Protein AF-A0A929W9J9-F1 (afdb_monomer)

Sequence (274 aa):
MFSRILPLFLSLLAVLSAAAQREVPRIDIKLADGITLSDLESSKKTWRRAQITITAAGIGKNITDSAKVRGRGNTTWTMKKKPFRFKFDKKQSPFGLAKGKSWVLLANFLSDAQLNNAIAMRTAQLVGASHANHMIPVELYINGSYRGLYNLSEQVDLASNSVVVSDESKAALLEWDTYDGDPKRDSTYKLPVDLKAPELDDYVKAYGKEAAARYEQTLNSEIQKLTRAVLSERTAEVVDVPSLAAFYYVFDLTGNLELRHPKSVNVWRANIFD

Structure (mmCIF, N/CA/C/O backbone):
data_AF-A0A929W9J9-F1
#
_entry.id   AF-A0A929W9J9-F1
#
loop_
_atom_site.group_PDB
_atom_site.id
_atom_site.type_symbol
_atom_site.label_atom_id
_atom_site.label_alt_id
_atom_site.label_comp_id
_atom_site.label_asym_id
_atom_site.label_entity_id
_atom_site.label_seq_id
_atom_site.pdbx_PDB_ins_code
_atom_site.Cartn_x
_atom_site.Cartn_y
_atom_site.Cartn_z
_atom_site.occupancy
_atom_site.B_iso_or_equiv
_atom_site.auth_seq_id
_atom_site.auth_comp_id
_atom_site.auth_asym_id
_atom_site.auth_atom_id
_atom_site.pdbx_PDB_model_num
ATOM 1 N N . MET A 1 1 ? -27.905 -4.482 -34.949 1.00 47.44 1 MET A N 1
ATOM 2 C CA . MET A 1 1 ? -26.686 -4.446 -34.104 1.00 47.44 1 MET A CA 1
ATOM 3 C C . MET A 1 1 ? -26.941 -3.937 -32.671 1.00 47.44 1 MET A C 1
ATOM 5 O O . MET A 1 1 ? -25.989 -3.668 -31.959 1.00 47.44 1 MET A O 1
ATOM 9 N N . PHE A 1 2 ? -28.198 -3.892 -32.196 1.00 44.03 2 PHE A N 1
ATOM 10 C CA . PHE A 1 2 ? -28.590 -3.421 -30.853 1.00 44.03 2 PHE A CA 1
ATOM 11 C C . PHE A 1 2 ? -29.300 -4.527 -30.046 1.00 44.03 2 PHE A C 1
ATOM 13 O O . PHE A 1 2 ? -30.432 -4.365 -29.617 1.00 44.03 2 PHE A O 1
ATOM 20 N N . SER A 1 3 ? -28.678 -5.701 -29.893 1.00 52.81 3 SER A N 1
ATOM 21 C CA . SER A 1 3 ? -29.338 -6.849 -29.231 1.00 52.81 3 SER A CA 1
ATOM 22 C C . SER A 1 3 ? -28.443 -7.627 -28.257 1.00 52.81 3 SER A C 1
ATOM 24 O O . SER A 1 3 ? -28.825 -8.701 -27.803 1.00 52.81 3 SER A O 1
ATOM 26 N N . ARG A 1 4 ? -27.253 -7.116 -27.914 1.00 49.25 4 ARG A N 1
ATOM 27 C CA . ARG A 1 4 ? -26.317 -7.810 -27.003 1.00 49.25 4 ARG A CA 1
ATOM 28 C C . ARG A 1 4 ? -25.910 -7.024 -25.751 1.00 49.25 4 ARG A C 1
ATOM 30 O O . ARG A 1 4 ? -25.134 -7.536 -24.962 1.00 49.25 4 ARG A O 1
ATOM 37 N N . ILE A 1 5 ? -26.463 -5.828 -25.533 1.00 49.66 5 ILE A N 1
ATOM 38 C CA . ILE A 1 5 ? -26.127 -4.983 -24.366 1.00 49.66 5 ILE A CA 1
ATOM 39 C C . ILE A 1 5 ? -27.173 -5.111 -23.239 1.00 49.66 5 ILE A C 1
ATOM 41 O O . ILE A 1 5 ? -26.868 -4.892 -22.071 1.00 49.66 5 ILE A O 1
ATOM 45 N N . LEU A 1 6 ? -28.391 -5.559 -23.555 1.00 37.75 6 LEU A N 1
ATOM 46 C CA . LEU A 1 6 ? -29.475 -5.689 -22.577 1.00 37.75 6 LEU A CA 1
ATOM 47 C C . LEU A 1 6 ? -29.285 -6.807 -21.518 1.00 37.75 6 LEU A C 1
ATOM 49 O O . LEU A 1 6 ? -29.700 -6.590 -20.381 1.00 37.75 6 LEU A O 1
ATOM 53 N N . PRO A 1 7 ? -28.622 -7.955 -21.795 1.00 44.59 7 PRO A N 1
ATOM 54 C CA . PRO A 1 7 ? -28.419 -8.984 -20.768 1.00 44.59 7 PRO A CA 1
ATOM 55 C C . PRO A 1 7 ? -27.391 -8.581 -19.702 1.00 44.59 7 PRO A C 1
ATOM 57 O O . PRO A 1 7 ? -27.520 -8.997 -18.555 1.00 44.59 7 PRO A O 1
ATOM 60 N N . LEU A 1 8 ? -26.405 -7.740 -20.054 1.00 41.88 8 LEU A N 1
ATOM 61 C CA . LEU A 1 8 ? -25.394 -7.252 -19.107 1.00 41.88 8 LEU A CA 1
ATOM 62 C C . LEU A 1 8 ? -25.980 -6.273 -18.078 1.00 41.88 8 LEU A C 1
ATOM 64 O O . LEU A 1 8 ? -25.508 -6.216 -16.944 1.00 41.88 8 LEU A O 1
ATOM 68 N N . PHE A 1 9 ? -27.032 -5.537 -18.451 1.00 42.44 9 PHE A N 1
ATOM 69 C CA . PHE A 1 9 ? -27.723 -4.616 -17.547 1.00 42.44 9 PHE A CA 1
ATOM 70 C C . PHE A 1 9 ? -28.615 -5.339 -16.526 1.00 42.44 9 PHE A C 1
ATOM 72 O O . PHE A 1 9 ? -28.731 -4.875 -15.394 1.00 42.44 9 PHE A O 1
ATOM 79 N N . LEU A 1 10 ? -29.199 -6.494 -16.876 1.00 40.81 10 LEU A N 1
ATOM 80 C CA . LEU A 1 10 ? -30.029 -7.269 -15.943 1.00 40.81 10 LEU A CA 1
ATOM 81 C C . LEU A 1 10 ? -29.227 -8.192 -15.013 1.00 40.81 10 LEU A C 1
ATOM 83 O O . LEU A 1 10 ? -29.667 -8.432 -13.890 1.00 40.81 10 LEU A O 1
ATOM 87 N N . SER A 1 11 ? -28.031 -8.650 -15.399 1.00 41.31 11 SER A N 1
ATOM 88 C CA . SER A 1 11 ? -27.149 -9.393 -14.479 1.00 41.31 11 SER A CA 1
ATOM 89 C C . SER A 1 11 ? -26.522 -8.515 -13.390 1.00 41.31 11 SER A C 1
ATOM 91 O O . SER A 1 11 ? -26.035 -9.038 -12.391 1.00 41.31 11 SER A O 1
ATOM 93 N N . LEU A 1 12 ? -26.556 -7.186 -13.546 1.00 40.75 12 LEU A N 1
ATOM 94 C CA . LEU A 1 12 ? -26.094 -6.243 -12.524 1.00 40.75 12 LEU A CA 1
ATOM 95 C C . LEU A 1 12 ? -27.102 -6.075 -11.368 1.00 40.75 12 LEU A C 1
ATOM 97 O O . LEU A 1 12 ? -26.738 -5.563 -10.314 1.00 40.75 12 LEU A O 1
ATOM 101 N N . LEU A 1 13 ? -28.354 -6.518 -11.546 1.00 40.22 13 LEU A N 1
ATOM 102 C CA . LEU A 1 13 ? -29.436 -6.329 -10.570 1.00 40.22 13 LEU A CA 1
ATOM 103 C C . LEU A 1 13 ? -29.736 -7.555 -9.693 1.00 40.22 13 LEU A C 1
ATOM 105 O O . LEU A 1 13 ? -30.597 -7.475 -8.821 1.00 40.22 13 LEU A O 1
ATOM 109 N N . ALA A 1 14 ? -29.056 -8.685 -9.897 1.00 43.81 14 ALA A N 1
ATOM 110 C CA . ALA A 1 14 ? -29.467 -9.961 -9.313 1.00 43.81 14 ALA A CA 1
ATOM 111 C C . ALA A 1 14 ? -28.396 -10.646 -8.448 1.00 43.81 14 ALA A C 1
ATOM 113 O O . ALA A 1 14 ? -28.231 -11.850 -8.557 1.00 43.81 14 ALA A O 1
ATOM 114 N N . VAL A 1 15 ? -27.708 -9.922 -7.555 1.00 47.59 15 VAL A N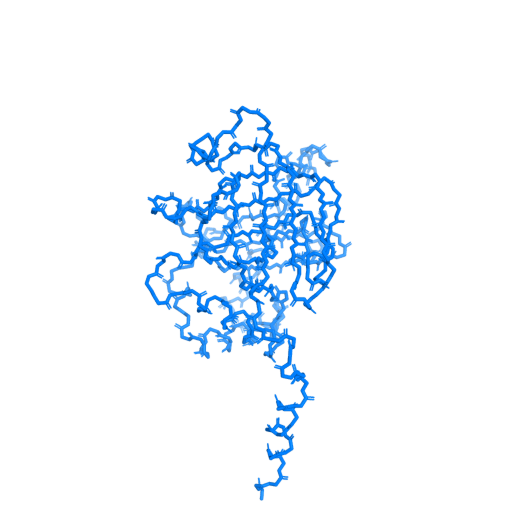 1
ATOM 115 C CA . VAL A 1 15 ? -27.167 -10.505 -6.304 1.00 47.59 15 VAL A CA 1
ATOM 116 C C . VAL A 1 15 ? -27.108 -9.426 -5.228 1.00 47.59 15 VAL A C 1
ATOM 118 O O . VAL A 1 15 ? -26.037 -8.938 -4.908 1.00 47.59 15 VAL A O 1
ATOM 121 N N . LEU A 1 16 ? -28.248 -9.050 -4.662 1.00 41.28 16 LEU A N 1
ATOM 122 C CA . LEU A 1 16 ? -28.326 -8.407 -3.350 1.00 41.28 16 LEU A CA 1
ATOM 123 C C . LEU A 1 16 ? -29.686 -8.802 -2.779 1.00 41.28 16 LEU A C 1
ATOM 125 O O . LEU A 1 16 ? -30.722 -8.264 -3.164 1.00 41.28 16 LEU A O 1
ATOM 129 N N . SER A 1 17 ? -29.710 -9.803 -1.897 1.00 44.75 17 SER A N 1
ATOM 130 C CA . SER A 1 17 ? -30.889 -9.993 -1.062 1.00 44.75 17 SER A CA 1
ATOM 131 C C . SER A 1 17 ? -31.070 -8.704 -0.257 1.00 44.75 17 SER A C 1
ATOM 133 O O . SER A 1 17 ? -30.155 -8.245 0.428 1.00 44.75 17 SER A O 1
ATOM 135 N N . ALA A 1 18 ? -32.247 -8.091 -0.366 1.00 46.16 18 ALA A N 1
ATOM 136 C CA . ALA A 1 18 ? -32.563 -6.759 0.157 1.00 46.16 18 ALA A CA 1
ATOM 137 C C . ALA A 1 18 ? -32.426 -6.598 1.694 1.00 46.16 18 ALA A C 1
ATOM 139 O O . ALA A 1 18 ? -32.715 -5.532 2.231 1.00 46.16 18 ALA A O 1
ATOM 140 N N . ALA A 1 19 ? -31.986 -7.636 2.412 1.00 43.47 19 ALA A N 1
ATOM 141 C CA . ALA A 1 19 ? -31.807 -7.644 3.861 1.00 43.47 19 ALA A CA 1
ATOM 142 C C . ALA A 1 19 ? -30.334 -7.586 4.317 1.00 43.47 19 ALA A C 1
ATOM 144 O O . ALA A 1 19 ? -30.083 -7.194 5.451 1.00 43.47 19 ALA A O 1
ATOM 145 N N . ALA A 1 20 ? -29.356 -7.925 3.466 1.00 45.62 20 ALA A N 1
ATOM 146 C CA . ALA A 1 20 ? -27.934 -7.937 3.848 1.00 45.62 20 ALA A CA 1
ATOM 147 C C . ALA A 1 20 ? -27.227 -6.577 3.661 1.00 45.62 20 ALA A C 1
ATOM 149 O O . ALA A 1 20 ? -26.062 -6.425 4.010 1.00 45.62 20 ALA A O 1
ATOM 150 N N . GLN A 1 21 ? -27.930 -5.580 3.116 1.00 49.28 21 GLN A N 1
ATOM 151 C CA . GLN A 1 21 ? -27.369 -4.300 2.688 1.00 49.28 21 GLN A CA 1
ATOM 152 C C . GLN A 1 21 ? -27.954 -3.126 3.475 1.00 49.28 21 GLN A C 1
ATOM 154 O O . GLN A 1 21 ? -28.640 -2.268 2.922 1.00 49.28 21 GLN A O 1
ATOM 159 N N . ARG A 1 22 ? -27.729 -3.096 4.791 1.00 57.50 22 ARG A N 1
ATOM 160 C CA . ARG A 1 22 ? -28.101 -1.931 5.616 1.00 57.50 22 ARG A CA 1
ATOM 161 C C . ARG A 1 22 ? -27.013 -1.431 6.556 1.00 57.50 22 ARG A C 1
ATOM 163 O O . ARG A 1 22 ? -27.087 -0.276 6.956 1.00 57.50 22 ARG A O 1
ATOM 170 N N . GLU A 1 23 ? -25.999 -2.232 6.866 1.00 81.38 23 GLU A N 1
ATOM 171 C CA . GLU A 1 23 ? -24.958 -1.836 7.816 1.00 81.38 23 GLU A CA 1
ATOM 172 C C . GLU A 1 23 ? -23.613 -1.654 7.117 1.00 81.38 23 GLU A C 1
ATOM 174 O O . GLU A 1 23 ? -23.168 -2.499 6.339 1.00 81.38 23 GLU A O 1
ATOM 179 N N . VAL A 1 24 ? -22.964 -0.525 7.393 1.00 90.25 24 VAL A N 1
ATOM 180 C CA . VAL A 1 24 ? -21.580 -0.292 6.983 1.00 90.25 24 VAL A CA 1
ATOM 181 C C . VAL A 1 24 ? -20.686 -1.143 7.893 1.00 90.25 24 VAL A C 1
ATOM 183 O O . VAL A 1 24 ? -20.852 -1.087 9.113 1.00 90.25 24 VAL A O 1
ATOM 186 N N . PRO A 1 25 ? -19.735 -1.928 7.353 1.00 95.38 25 PRO A N 1
ATOM 187 C CA . PRO A 1 25 ? -18.813 -2.698 8.177 1.00 95.38 25 PRO A CA 1
ATOM 188 C C . PRO A 1 25 ? -18.066 -1.804 9.165 1.00 95.38 25 PRO A C 1
ATOM 190 O O . PRO A 1 25 ? -17.720 -0.663 8.860 1.00 95.38 25 PRO A O 1
ATOM 193 N N . ARG A 1 26 ? -17.769 -2.331 10.348 1.00 97.06 26 ARG A N 1
ATOM 194 C CA . ARG A 1 26 ? -17.165 -1.564 11.441 1.00 97.06 26 ARG A CA 1
ATOM 195 C C . ARG A 1 26 ? -15.788 -2.104 11.790 1.00 97.06 26 ARG A C 1
ATOM 197 O O . ARG A 1 26 ? -15.575 -3.314 11.814 1.00 97.06 26 ARG A O 1
ATOM 204 N N . ILE A 1 27 ? -14.862 -1.199 12.084 1.00 98.62 27 ILE A N 1
ATOM 205 C CA . ILE A 1 27 ? -13.540 -1.507 12.619 1.00 98.62 27 ILE A CA 1
ATOM 206 C C . ILE A 1 27 ? -13.363 -0.789 13.955 1.00 98.62 27 ILE A C 1
ATOM 208 O O . ILE A 1 27 ? -13.414 0.438 14.032 1.00 98.62 27 ILE A O 1
ATOM 212 N N . ASP A 1 28 ? -13.093 -1.563 14.998 1.00 98.75 28 ASP A N 1
ATOM 213 C CA . ASP A 1 28 ? -12.716 -1.086 16.321 1.00 98.75 28 ASP A CA 1
ATOM 214 C C . ASP A 1 28 ? -11.220 -1.293 16.541 1.00 98.75 28 ASP A C 1
ATOM 216 O O . ASP A 1 28 ? -10.696 -2.402 16.419 1.00 98.75 28 ASP A O 1
ATOM 220 N N . ILE A 1 29 ? -10.532 -0.219 16.912 1.00 98.75 29 ILE A N 1
ATOM 221 C CA . ILE A 1 29 ? -9.134 -0.240 17.329 1.00 98.75 29 ILE A CA 1
ATOM 222 C C . ILE A 1 29 ? -9.093 0.023 18.830 1.00 98.75 29 ILE A C 1
ATOM 224 O O . ILE A 1 29 ? -9.288 1.154 19.280 1.00 98.75 29 ILE A O 1
ATOM 228 N N . LYS A 1 30 ? -8.811 -1.017 19.613 1.00 98.69 30 LYS A N 1
ATOM 229 C CA . LYS A 1 30 ? -8.541 -0.887 21.046 1.00 98.69 30 LYS A CA 1
ATOM 230 C C . LYS A 1 30 ? -7.036 -0.780 21.252 1.00 98.69 30 LYS A C 1
ATOM 232 O O . LYS A 1 30 ? -6.319 -1.760 21.060 1.00 98.69 30 LYS A O 1
ATOM 237 N N . LEU A 1 31 ? -6.552 0.408 21.594 1.00 98.56 31 LEU A N 1
ATOM 238 C CA . LEU A 1 31 ? -5.148 0.642 21.924 1.00 98.56 31 LEU A CA 1
ATOM 239 C C . LEU A 1 31 ? -4.796 -0.060 23.242 1.00 98.56 31 LEU A C 1
ATOM 241 O O . LEU A 1 31 ? -5.671 -0.313 24.070 1.00 98.56 31 LEU A O 1
ATOM 245 N N . ALA A 1 32 ? -3.518 -0.400 23.415 1.00 97.19 32 ALA A N 1
ATOM 246 C CA . ALA A 1 32 ? -3.019 -0.928 24.682 1.00 97.19 32 ALA A CA 1
ATOM 247 C C . ALA A 1 32 ? -3.296 0.043 25.844 1.00 97.19 32 ALA A C 1
ATOM 249 O O . ALA A 1 32 ? -3.374 1.257 25.637 1.00 97.19 32 ALA A O 1
ATOM 250 N N . ASP A 1 33 ? -3.422 -0.501 27.055 1.00 93.06 33 ASP A N 1
ATOM 251 C CA . ASP A 1 33 ? -3.791 0.269 28.242 1.00 93.06 33 ASP A CA 1
ATOM 252 C C . ASP A 1 33 ? -2.862 1.474 28.456 1.00 93.06 33 ASP A C 1
ATOM 254 O O . ASP A 1 33 ? -1.649 1.406 28.247 1.00 93.06 33 ASP A O 1
ATOM 258 N N . GLY A 1 34 ? -3.458 2.607 28.831 1.00 93.00 34 GLY A N 1
ATOM 259 C CA . GLY A 1 34 ? -2.755 3.878 29.014 1.00 93.00 34 GLY A CA 1
ATOM 260 C C . GLY A 1 34 ? -2.448 4.649 27.725 1.00 93.00 34 GLY A C 1
ATOM 261 O O . GLY A 1 34 ? -2.062 5.809 27.815 1.00 93.00 34 GLY A O 1
ATOM 262 N N . ILE A 1 35 ? -2.650 4.070 26.534 1.00 96.94 35 ILE A N 1
ATOM 263 C CA . ILE A 1 35 ? -2.469 4.784 25.262 1.00 96.94 35 ILE A CA 1
ATOM 264 C C . ILE A 1 35 ? -3.789 5.419 24.823 1.00 96.94 35 ILE A C 1
ATOM 266 O O . ILE A 1 35 ? -4.786 4.741 24.556 1.00 96.94 35 ILE A O 1
ATOM 270 N N . THR A 1 36 ? -3.779 6.742 24.694 1.00 96.81 36 THR A N 1
ATOM 271 C CA . THR A 1 36 ? -4.922 7.530 24.235 1.00 96.81 36 THR A CA 1
ATOM 272 C C . THR A 1 36 ? -4.919 7.715 22.716 1.00 96.81 36 THR A C 1
ATOM 274 O O . THR A 1 36 ? -3.933 7.470 22.017 1.00 96.81 36 THR A O 1
ATOM 277 N N . LEU A 1 37 ? -6.036 8.217 22.185 1.00 96.06 37 LEU A N 1
ATOM 278 C CA . LEU A 1 37 ? -6.106 8.667 20.797 1.00 96.06 37 LEU A CA 1
ATOM 279 C C . LEU A 1 37 ? -5.090 9.786 20.505 1.00 96.06 37 LEU A C 1
ATOM 281 O O . LEU A 1 37 ? -4.476 9.776 19.443 1.00 96.06 37 LEU A O 1
ATOM 285 N N . SER A 1 38 ? -4.874 10.711 21.446 1.00 96.19 38 SER A N 1
ATOM 286 C CA . SER A 1 38 ? -3.884 11.787 21.298 1.00 96.19 38 SER A CA 1
ATOM 287 C C . SER A 1 38 ? -2.468 11.221 21.145 1.00 96.19 38 SER A C 1
ATOM 289 O O . SER A 1 38 ? -1.714 11.632 20.264 1.00 96.19 38 SER A O 1
ATOM 291 N N . ASP A 1 39 ? -2.133 10.177 21.908 1.00 96.44 39 ASP A N 1
ATOM 292 C CA . ASP A 1 39 ? -0.832 9.504 21.808 1.00 96.44 39 ASP A CA 1
ATOM 293 C C . ASP A 1 39 ? -0.619 8.819 20.455 1.00 96.44 39 ASP A C 1
ATOM 295 O O . ASP A 1 39 ? 0.521 8.716 19.988 1.00 96.44 39 ASP A O 1
ATOM 299 N N . LEU A 1 40 ? -1.698 8.343 19.825 1.00 97.06 40 LEU A N 1
ATOM 300 C CA . LEU A 1 40 ? -1.674 7.800 18.468 1.00 97.06 40 LEU A CA 1
ATOM 301 C C . LEU A 1 40 ? -1.567 8.912 17.413 1.00 97.06 40 LEU A C 1
ATOM 303 O O . LEU A 1 40 ? -0.827 8.767 16.441 1.00 97.06 40 LEU A O 1
ATOM 307 N N . GLU A 1 41 ? -2.290 10.017 17.592 1.00 96.56 41 GLU A N 1
ATOM 308 C CA . GLU A 1 41 ? -2.323 11.148 16.656 1.00 96.56 41 GLU A CA 1
ATOM 309 C C . GLU A 1 41 ? -1.108 12.087 16.787 1.00 96.56 41 GLU A C 1
ATOM 311 O O . GLU A 1 41 ? -0.871 12.908 15.901 1.00 96.56 41 GLU A O 1
ATOM 316 N N . SER A 1 42 ? -0.276 11.914 17.820 1.00 95.88 42 SER A N 1
ATOM 317 C CA . SER A 1 42 ? 0.983 12.653 18.002 1.00 95.88 42 SER A CA 1
ATOM 318 C C . SER A 1 42 ? 2.075 12.287 16.986 1.00 95.88 42 SER A C 1
ATOM 320 O O . SER A 1 42 ? 3.010 13.058 16.775 1.00 95.88 42 SER A O 1
ATOM 322 N N . SER A 1 43 ? 1.985 11.121 16.331 1.00 95.44 43 SER A N 1
ATOM 323 C CA . SER A 1 43 ? 3.018 10.654 15.399 1.00 95.44 43 SER A CA 1
ATOM 324 C C . SER A 1 43 ? 2.480 9.726 14.311 1.00 95.44 43 SER A C 1
ATOM 326 O O . SER A 1 43 ? 1.850 8.703 14.577 1.00 95.44 43 SER A O 1
ATOM 328 N N . LYS A 1 44 ? 2.852 10.007 13.055 1.00 95.19 44 LYS A N 1
ATOM 329 C CA . LYS A 1 44 ? 2.631 9.095 11.915 1.00 95.19 44 LYS A CA 1
ATOM 330 C C . LYS A 1 44 ? 3.698 8.008 11.751 1.00 95.19 44 LYS A C 1
ATOM 332 O O . LYS A 1 44 ? 3.653 7.211 10.812 1.00 95.19 44 LYS A O 1
ATOM 337 N N . LYS A 1 45 ? 4.713 7.989 12.616 1.00 95.19 45 LYS A N 1
ATOM 338 C CA . LYS A 1 45 ? 5.832 7.034 12.542 1.00 95.19 45 LYS A CA 1
ATOM 339 C C . LYS A 1 45 ? 5.820 6.035 13.700 1.00 95.19 45 LYS A C 1
ATOM 341 O O . LYS A 1 45 ? 6.236 4.896 13.514 1.00 95.19 45 LYS A O 1
ATOM 346 N N . THR A 1 46 ? 5.286 6.424 14.855 1.00 97.44 46 THR A N 1
ATOM 347 C CA . THR A 1 46 ? 5.296 5.599 16.066 1.00 97.44 46 THR A CA 1
ATOM 348 C C . THR A 1 46 ? 4.197 4.545 16.018 1.00 97.44 46 THR A C 1
ATOM 350 O O . THR A 1 46 ? 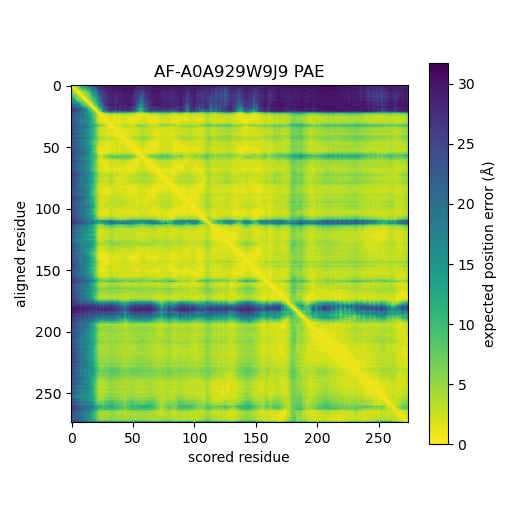3.012 4.864 15.967 1.00 97.44 46 THR A O 1
ATOM 353 N N . TRP A 1 47 ? 4.592 3.275 16.060 1.00 98.00 47 TRP A N 1
ATOM 354 C CA . TRP A 1 47 ? 3.659 2.161 16.188 1.00 98.00 47 TRP A CA 1
ATOM 355 C C . TRP A 1 47 ? 3.191 1.998 17.636 1.00 98.00 47 TRP A C 1
ATOM 357 O O . TRP A 1 47 ? 4.004 1.953 18.555 1.00 98.00 47 TRP A O 1
ATOM 367 N N . ARG A 1 48 ? 1.881 1.844 17.827 1.00 98.06 48 ARG A N 1
ATOM 368 C CA . ARG A 1 48 ? 1.234 1.523 19.104 1.00 98.06 48 ARG A CA 1
ATOM 369 C C . ARG A 1 48 ? 0.609 0.138 19.023 1.00 98.06 48 ARG A C 1
ATOM 371 O O . ARG A 1 48 ? 0.045 -0.219 17.991 1.00 98.06 48 ARG A O 1
ATOM 378 N N . ARG A 1 49 ? 0.720 -0.656 20.087 1.00 98.31 49 ARG A N 1
ATOM 379 C CA . ARG A 1 49 ? 0.039 -1.955 20.174 1.00 98.31 49 ARG A CA 1
ATOM 380 C C . ARG A 1 49 ? -1.470 -1.746 20.275 1.00 98.31 49 ARG A C 1
ATOM 382 O O . ARG A 1 49 ? -1.916 -0.804 20.927 1.00 98.31 49 ARG A O 1
ATOM 389 N N . ALA A 1 50 ? -2.225 -2.613 19.611 1.00 98.62 50 ALA A N 1
ATOM 390 C CA . ALA A 1 50 ? -3.677 -2.572 19.600 1.00 98.62 50 ALA A CA 1
ATOM 391 C C . ALA A 1 50 ? -4.275 -3.966 19.371 1.00 98.62 50 ALA A C 1
ATOM 393 O O . ALA A 1 50 ? -3.627 -4.850 18.811 1.00 98.62 50 ALA A O 1
ATOM 394 N N . GLN A 1 51 ? -5.535 -4.132 19.747 1.00 98.75 51 GLN A N 1
ATOM 395 C CA . GLN A 1 51 ? -6.408 -5.168 19.212 1.00 98.75 51 GLN A CA 1
ATOM 396 C C . GLN A 1 51 ? -7.295 -4.536 18.136 1.00 98.75 51 GLN A C 1
ATOM 398 O O . GLN A 1 51 ? -7.851 -3.456 18.347 1.00 98.75 51 GLN A O 1
ATOM 403 N N . ILE A 1 52 ? -7.404 -5.194 16.984 1.00 98.75 52 ILE A N 1
ATOM 404 C CA . ILE A 1 52 ? -8.292 -4.787 15.892 1.00 98.75 52 ILE A CA 1
ATOM 405 C C . ILE A 1 52 ? -9.455 -5.767 15.859 1.00 98.75 52 ILE A C 1
ATOM 407 O O . ILE A 1 52 ? -9.231 -6.971 15.723 1.00 98.75 52 ILE A O 1
ATOM 411 N N . THR A 1 53 ? -10.673 -5.243 15.943 1.00 98.75 53 THR A N 1
ATOM 412 C CA . THR A 1 53 ? -11.906 -6.000 15.730 1.00 98.75 53 THR A CA 1
ATOM 413 C C . THR A 1 53 ? -12.595 -5.481 14.476 1.00 98.75 53 THR A C 1
ATOM 415 O O . THR A 1 53 ? -12.790 -4.282 14.326 1.00 98.75 53 THR A O 1
ATOM 418 N N . ILE A 1 54 ? -12.935 -6.381 13.561 1.00 98.38 54 ILE A N 1
ATOM 419 C CA . ILE A 1 54 ? -13.642 -6.107 12.316 1.00 98.38 54 ILE A CA 1
ATOM 420 C C . ILE A 1 54 ? -14.987 -6.817 12.389 1.00 98.38 54 ILE A C 1
ATOM 422 O O . ILE A 1 54 ? -15.038 -8.048 12.429 1.00 98.38 54 ILE A O 1
ATOM 426 N N . THR A 1 55 ? -16.060 -6.037 12.362 1.00 97.56 55 THR A N 1
ATOM 427 C CA . THR A 1 55 ? -17.429 -6.517 12.187 1.00 97.56 55 THR A CA 1
ATOM 428 C C . THR A 1 55 ? -17.775 -6.401 10.713 1.00 97.56 55 THR A C 1
ATOM 430 O O . THR A 1 55 ? -17.887 -5.303 10.169 1.00 97.56 55 THR A O 1
ATOM 433 N N . ALA A 1 56 ? -17.901 -7.546 10.051 1.00 93.25 56 ALA A N 1
ATOM 434 C CA . ALA A 1 56 ? -17.929 -7.621 8.599 1.00 93.25 56 ALA A CA 1
ATOM 435 C C . ALA A 1 56 ? -19.289 -7.310 7.968 1.00 93.25 56 ALA A C 1
ATOM 437 O O . ALA A 1 56 ? -19.346 -7.255 6.751 1.00 93.25 56 ALA A O 1
ATOM 438 N N . ALA A 1 57 ? -20.365 -7.136 8.743 1.00 91.62 57 ALA A N 1
ATOM 439 C CA . ALA A 1 57 ? -21.690 -6.751 8.233 1.00 91.62 57 ALA A CA 1
ATOM 440 C C . ALA A 1 57 ? -22.127 -7.533 6.966 1.00 91.62 57 ALA A C 1
ATOM 442 O O . ALA A 1 57 ? -22.602 -6.964 5.990 1.00 91.62 57 ALA A O 1
ATOM 443 N N . GLY A 1 58 ? -21.901 -8.854 6.949 1.00 84.94 58 GLY A N 1
ATOM 444 C CA . GLY A 1 58 ? -22.297 -9.736 5.843 1.00 84.94 58 GLY A CA 1
ATOM 445 C C . GLY A 1 58 ? -21.319 -9.842 4.663 1.00 84.94 58 GLY A C 1
ATOM 446 O O . GLY A 1 58 ? -21.459 -10.769 3.871 1.00 84.94 58 GLY A O 1
ATOM 447 N N . ILE A 1 59 ? -20.287 -8.993 4.564 1.00 85.25 59 ILE A N 1
ATOM 448 C CA . ILE A 1 59 ? -19.289 -9.043 3.470 1.00 85.25 59 ILE A CA 1
ATOM 449 C C . ILE A 1 59 ? -18.049 -9.896 3.799 1.00 85.25 59 ILE A C 1
ATOM 451 O O . ILE A 1 59 ? -17.026 -9.825 3.125 1.00 85.25 59 ILE A O 1
ATOM 455 N N . GLY A 1 60 ? -18.102 -10.703 4.858 1.00 89.19 60 GLY A N 1
ATOM 456 C CA . GLY A 1 60 ? -17.000 -11.568 5.271 1.00 89.19 60 GLY A CA 1
ATOM 457 C C . GLY A 1 60 ? -17.175 -12.105 6.686 1.00 89.19 60 GLY A C 1
ATOM 458 O O . GLY A 1 60 ? -18.252 -12.026 7.273 1.00 89.19 60 GLY A O 1
ATOM 459 N N . LYS A 1 61 ? -16.096 -12.656 7.248 1.00 93.12 61 LYS A N 1
ATOM 460 C CA . LYS A 1 61 ? -16.071 -13.117 8.642 1.00 93.12 61 LYS A CA 1
ATOM 461 C C . LYS A 1 61 ? -15.669 -11.979 9.571 1.00 93.12 61 LYS A C 1
ATOM 463 O O . LYS A 1 61 ? -14.801 -11.180 9.222 1.00 93.12 61 LYS A O 1
ATOM 468 N N . ASN A 1 62 ? -16.247 -11.962 10.770 1.00 96.75 62 ASN A N 1
ATOM 469 C CA . ASN A 1 62 ? -15.746 -11.111 11.842 1.00 96.75 62 ASN A CA 1
ATOM 470 C C . ASN A 1 62 ? -14.330 -11.556 12.231 1.00 96.75 62 ASN A C 1
ATOM 472 O O . ASN A 1 62 ? -14.028 -12.752 12.244 1.00 96.75 62 ASN A O 1
ATOM 476 N N . ILE A 1 63 ? -13.466 -10.592 12.535 1.00 97.88 63 ILE A N 1
ATOM 477 C CA . ILE A 1 63 ? -12.066 -10.829 12.906 1.00 97.88 63 ILE A CA 1
ATOM 478 C C . ILE A 1 63 ? -11.787 -10.068 14.192 1.00 97.88 63 ILE A C 1
ATOM 480 O O . ILE A 1 63 ? -12.104 -8.891 14.270 1.00 97.88 63 ILE A O 1
ATOM 484 N N . THR A 1 64 ? -11.128 -10.702 15.155 1.00 98.56 64 THR A N 1
ATOM 485 C CA . THR A 1 64 ? -10.502 -10.014 16.288 1.00 98.56 64 THR A CA 1
ATOM 486 C C . THR A 1 64 ? -9.086 -10.544 16.420 1.00 98.56 64 THR A C 1
ATOM 488 O O . THR A 1 64 ? -8.901 -11.741 16.629 1.00 98.56 64 THR A O 1
ATOM 491 N N . ASP A 1 65 ? -8.082 -9.683 16.264 1.00 98.44 65 ASP A N 1
ATOM 492 C CA . ASP A 1 65 ? -6.683 -10.104 16.371 1.00 98.44 65 ASP A CA 1
ATOM 493 C C . ASP A 1 65 ? -5.770 -8.979 16.878 1.00 98.44 65 ASP A C 1
ATOM 495 O O . ASP A 1 65 ? -6.087 -7.787 16.820 1.00 98.44 65 ASP A O 1
ATOM 499 N N . SER A 1 66 ? -4.613 -9.383 17.392 1.00 98.50 66 SER A N 1
ATOM 500 C CA . SER A 1 66 ? -3.552 -8.496 17.843 1.00 98.50 66 SER A CA 1
ATOM 501 C C . SER A 1 66 ? -2.827 -7.845 16.666 1.00 98.50 66 SER A C 1
ATOM 503 O O . SER A 1 66 ? -2.518 -8.464 15.641 1.00 98.50 66 SER A O 1
ATOM 505 N N . ALA A 1 67 ? -2.533 -6.561 16.825 1.00 98.69 67 ALA A N 1
ATOM 506 C CA . ALA A 1 67 ? -1.882 -5.756 15.813 1.00 98.69 67 ALA A CA 1
ATOM 507 C C . ALA A 1 67 ? -1.061 -4.621 16.432 1.00 98.69 67 ALA A C 1
ATOM 509 O O . ALA A 1 67 ? -1.011 -4.384 17.642 1.00 98.69 67 ALA A O 1
ATOM 510 N N . LYS A 1 68 ? -0.445 -3.850 15.546 1.00 98.62 68 LYS A N 1
ATOM 511 C CA . LYS A 1 68 ? 0.016 -2.497 15.834 1.00 98.62 68 LYS A CA 1
ATOM 512 C C . LYS A 1 68 ? -0.627 -1.503 14.878 1.00 98.62 68 LYS A C 1
ATOM 514 O O . LYS A 1 68 ? -0.880 -1.839 13.726 1.00 98.62 68 LYS A O 1
ATOM 519 N N . VAL A 1 69 ? -0.851 -0.279 15.333 1.00 98.75 69 VAL A N 1
ATOM 520 C CA . VAL A 1 69 ? -1.429 0.830 14.564 1.00 98.75 69 VAL A CA 1
ATOM 521 C C . VAL A 1 69 ? -0.532 2.060 14.664 1.00 98.75 69 VAL A C 1
ATOM 523 O O . VAL A 1 69 ? 0.146 2.263 15.668 1.00 98.75 69 VAL A O 1
ATOM 526 N N . ARG A 1 70 ? -0.491 2.867 13.608 1.00 98.38 70 ARG A N 1
ATOM 527 C CA . ARG A 1 70 ? 0.148 4.186 13.594 1.00 98.38 70 ARG A CA 1
ATOM 528 C C . ARG A 1 70 ? -0.629 5.140 12.700 1.00 98.38 70 ARG A C 1
ATOM 530 O O . ARG A 1 70 ? -1.396 4.704 11.837 1.00 98.38 70 ARG A O 1
ATOM 537 N N . GLY A 1 71 ? -0.377 6.433 12.852 1.00 98.06 71 GLY A N 1
ATOM 538 C CA . GLY A 1 71 ? -0.760 7.411 11.842 1.00 98.06 71 GLY A CA 1
ATOM 539 C C . GLY A 1 71 ? -0.094 7.173 10.484 1.00 98.06 71 GLY A C 1
ATOM 540 O O . GLY A 1 71 ? 0.898 6.449 10.387 1.00 98.06 71 GLY A O 1
ATOM 541 N N . ARG A 1 72 ? -0.611 7.789 9.417 1.00 95.88 72 ARG A N 1
ATOM 542 C CA . ARG A 1 72 ? 0.028 7.755 8.090 1.00 95.88 72 ARG A CA 1
ATOM 543 C C . ARG A 1 72 ? -0.238 9.014 7.262 1.00 95.88 72 ARG A C 1
ATOM 545 O O . ARG A 1 72 ? -0.961 9.908 7.677 1.00 95.88 72 ARG A O 1
ATOM 552 N N . GLY A 1 73 ? 0.295 9.027 6.043 1.00 91.44 73 GLY A N 1
ATOM 553 C CA . GLY A 1 73 ? 0.008 10.046 5.037 1.00 91.44 73 GLY A CA 1
ATOM 554 C C . GLY A 1 73 ? 0.973 11.227 5.075 1.00 91.44 73 GLY A C 1
ATOM 555 O O . GLY A 1 73 ? 1.707 11.436 6.044 1.00 91.44 73 GLY A O 1
ATOM 556 N N . ASN A 1 74 ? 0.976 11.984 3.983 1.00 89.06 74 ASN A N 1
ATOM 557 C CA . ASN A 1 74 ? 1.777 13.194 3.830 1.00 89.06 74 ASN A CA 1
ATOM 558 C C . ASN A 1 74 ? 0.894 14.396 4.150 1.00 89.06 74 ASN A C 1
ATOM 560 O O . ASN A 1 74 ? 0.619 14.635 5.326 1.00 89.06 74 ASN A O 1
ATOM 564 N N . THR A 1 75 ? 0.354 15.073 3.139 1.00 88.81 75 THR A N 1
ATOM 565 C CA . THR A 1 75 ? -0.552 16.216 3.322 1.00 88.81 75 THR A CA 1
ATOM 566 C C . THR A 1 75 ? -1.768 15.870 4.184 1.00 88.81 75 THR A C 1
ATOM 568 O O . THR A 1 75 ? -2.135 16.626 5.073 1.00 88.81 75 THR A O 1
ATOM 571 N N . THR A 1 76 ? -2.363 14.686 4.020 1.00 90.94 76 THR A N 1
ATOM 572 C CA . THR A 1 76 ? -3.541 14.280 4.808 1.00 90.94 76 THR A CA 1
ATOM 573 C C . THR A 1 76 ? -3.262 14.118 6.302 1.00 90.94 76 THR A C 1
ATOM 575 O O . THR A 1 76 ? -4.196 14.106 7.098 1.00 90.94 76 THR A O 1
ATOM 578 N N . TRP A 1 77 ? -1.997 13.985 6.713 1.00 95.06 77 TRP A N 1
ATOM 579 C CA . TRP A 1 77 ? -1.655 13.911 8.132 1.00 95.06 77 TRP A CA 1
ATOM 580 C C . TRP A 1 77 ? -1.824 15.253 8.846 1.00 95.06 77 TRP A C 1
ATOM 582 O O . TRP A 1 77 ? -2.082 15.268 10.045 1.00 95.06 77 TRP A O 1
ATOM 592 N N . THR A 1 78 ? -1.714 16.384 8.144 1.00 93.75 78 THR A N 1
ATOM 593 C CA . THR A 1 78 ? -1.907 17.713 8.751 1.00 93.75 78 THR A CA 1
ATOM 594 C C . THR A 1 78 ? -3.389 18.070 8.909 1.00 93.75 78 THR A C 1
ATOM 596 O O . THR A 1 78 ? -3.725 18.982 9.656 1.00 93.75 78 THR A O 1
ATOM 599 N N . MET A 1 79 ? -4.291 17.305 8.287 1.00 93.25 79 MET A N 1
ATOM 600 C CA . MET A 1 79 ? -5.738 17.534 8.321 1.00 93.25 79 MET A CA 1
ATOM 601 C C . MET A 1 79 ? -6.376 17.134 9.658 1.00 93.25 79 MET A C 1
ATOM 603 O O . MET A 1 79 ? -5.799 16.373 10.435 1.00 93.25 79 MET A O 1
ATOM 607 N N . LYS A 1 80 ? -7.598 17.617 9.920 1.00 92.94 80 LYS A N 1
ATOM 608 C CA . LYS A 1 80 ? -8.334 17.351 11.171 1.00 92.94 80 LYS A CA 1
ATOM 609 C C . LYS A 1 80 ? -8.602 15.859 11.393 1.00 92.94 80 LYS A C 1
ATOM 611 O O . LYS A 1 80 ? -8.436 15.365 12.503 1.00 92.94 80 LYS A O 1
ATOM 616 N N . LYS A 1 81 ? -9.007 15.139 10.345 1.00 94.38 81 LYS A N 1
ATOM 617 C CA . LYS A 1 81 ? -9.301 13.703 10.407 1.00 94.38 81 LYS A CA 1
ATOM 618 C C . LYS A 1 81 ? -8.093 12.900 9.933 1.00 94.38 81 LYS A C 1
ATOM 620 O O . LYS A 1 81 ? -7.762 12.905 8.747 1.00 94.38 81 LYS A O 1
ATOM 625 N N . LYS A 1 82 ? -7.426 12.223 10.868 1.00 96.75 82 LYS A N 1
ATOM 626 C CA . LYS A 1 82 ? -6.167 11.518 10.608 1.00 96.75 82 LYS A CA 1
ATOM 627 C C . LYS A 1 82 ? -6.402 10.172 9.908 1.00 96.75 82 LYS A C 1
ATOM 629 O O . LYS A 1 82 ? -7.293 9.431 10.326 1.00 96.75 82 LYS A O 1
ATOM 634 N N . PRO A 1 83 ? -5.629 9.823 8.864 1.00 97.19 83 PRO A N 1
ATOM 635 C CA . PRO A 1 83 ? -5.591 8.469 8.323 1.00 97.19 83 PRO A CA 1
ATOM 636 C C . PRO A 1 83 ? -4.625 7.583 9.118 1.00 97.19 83 PRO A C 1
ATOM 638 O O . PRO A 1 83 ? -3.617 8.052 9.655 1.00 97.19 83 PRO A O 1
ATOM 641 N N . PHE A 1 84 ? -4.893 6.279 9.126 1.00 98.50 84 PHE A N 1
ATOM 642 C CA . PHE A 1 84 ? -4.123 5.306 9.903 1.00 98.50 84 PHE A CA 1
ATOM 643 C C . PHE A 1 84 ? -3.615 4.154 9.034 1.00 98.50 84 PHE A C 1
ATOM 645 O O . PHE A 1 84 ? -4.104 3.901 7.933 1.00 98.50 84 PHE A O 1
ATOM 652 N N . ARG A 1 85 ? -2.604 3.448 9.533 1.00 98.31 85 ARG A N 1
ATOM 653 C CA . ARG A 1 85 ? -2.159 2.146 9.029 1.00 98.31 85 ARG A CA 1
ATOM 654 C C . ARG A 1 85 ? -2.101 1.193 10.210 1.00 98.31 85 ARG A C 1
ATOM 656 O O . ARG A 1 85 ? -1.557 1.556 11.252 1.00 98.31 85 ARG A O 1
ATOM 663 N N . PHE A 1 86 ? -2.583 -0.029 10.032 1.00 98.56 86 PHE A N 1
ATOM 664 C CA . PHE A 1 86 ? -2.396 -1.095 11.010 1.00 98.56 86 PHE A CA 1
ATOM 665 C C . PHE A 1 86 ? -1.687 -2.300 10.389 1.00 98.56 86 PHE A C 1
ATOM 667 O O . PHE A 1 86 ? -1.699 -2.504 9.175 1.00 98.56 86 PHE A O 1
ATOM 674 N N . LYS A 1 87 ? -0.985 -3.059 11.230 1.00 98.62 87 LYS A N 1
ATOM 675 C CA . LYS A 1 87 ? -0.269 -4.278 10.862 1.00 98.62 87 LYS A CA 1
ATOM 676 C C . LYS A 1 87 ? -0.612 -5.372 11.867 1.00 98.62 87 LYS A C 1
ATOM 678 O O . LYS A 1 87 ? -0.193 -5.268 13.019 1.00 98.62 87 LYS A O 1
ATOM 683 N N . PHE A 1 88 ? -1.358 -6.385 11.436 1.00 98.62 88 PHE A N 1
ATOM 684 C CA . PHE A 1 88 ? -1.622 -7.583 12.232 1.00 98.62 88 PHE A CA 1
ATOM 685 C C . PHE A 1 88 ? -0.330 -8.358 12.502 1.00 98.62 88 PHE A C 1
ATOM 687 O O . PHE A 1 88 ? 0.599 -8.352 11.683 1.00 98.62 88 PHE A O 1
ATOM 694 N N . ASP A 1 89 ? -0.285 -9.070 13.626 1.00 98.25 89 ASP A N 1
ATOM 695 C CA . ASP A 1 89 ? 0.854 -9.930 13.957 1.00 98.25 89 ASP A CA 1
ATOM 696 C C . ASP A 1 89 ? 0.941 -11.129 12.998 1.00 98.25 89 ASP A C 1
ATOM 698 O O . ASP A 1 89 ? 2.023 -11.483 12.505 1.00 98.25 89 ASP A O 1
ATOM 702 N N . LYS A 1 90 ? -0.218 -11.697 12.647 1.00 97.44 90 LYS A N 1
ATOM 703 C CA . LYS A 1 90 ? -0.387 -12.775 11.662 1.00 97.44 90 LYS A CA 1
ATOM 704 C C . LYS A 1 90 ? -1.158 -12.266 10.440 1.00 97.44 90 LYS A C 1
ATOM 706 O O . LYS A 1 90 ? -1.856 -11.265 10.512 1.00 97.44 90 LYS A O 1
ATOM 711 N N . LYS A 1 91 ? -0.983 -12.907 9.277 1.00 97.44 91 LYS A N 1
ATOM 712 C CA . LYS A 1 91 ? -1.722 -12.513 8.063 1.00 97.44 91 LYS A CA 1
ATOM 713 C C . LYS A 1 91 ? -3.221 -12.754 8.291 1.00 97.44 91 LYS A C 1
ATOM 715 O O . LYS A 1 91 ? -3.594 -13.861 8.669 1.00 97.44 91 LYS A O 1
ATOM 720 N N . GLN A 1 92 ? -4.044 -11.749 8.009 1.00 97.81 92 GLN A N 1
ATOM 721 C CA . GLN A 1 92 ? -5.504 -11.804 8.118 1.00 97.81 92 GLN A CA 1
ATOM 722 C C . GLN A 1 92 ? -6.163 -11.500 6.769 1.00 97.81 92 GLN A C 1
ATOM 724 O O . GLN A 1 92 ? -5.515 -10.973 5.867 1.00 97.81 92 GLN A O 1
ATOM 729 N N . SER A 1 93 ? -7.448 -11.833 6.640 1.00 96.69 93 SER A N 1
ATOM 730 C CA . SER A 1 93 ? -8.269 -11.633 5.433 1.00 96.69 93 SER A CA 1
ATOM 731 C C . SER A 1 93 ? -9.529 -10.809 5.770 1.00 96.69 93 SER A C 1
ATOM 733 O O . SER A 1 93 ? -10.635 -11.353 5.809 1.00 96.69 93 SER A O 1
ATOM 735 N N . PRO A 1 94 ? -9.386 -9.508 6.101 1.00 96.19 94 PRO A N 1
ATOM 736 C CA . PRO A 1 94 ? -10.517 -8.593 6.246 1.00 96.19 94 PRO A CA 1
ATOM 737 C C . PRO A 1 94 ? -11.457 -8.692 5.049 1.00 96.19 94 PRO A C 1
ATOM 739 O O . PRO A 1 94 ? -10.996 -8.651 3.913 1.00 96.19 94 PRO A O 1
ATOM 742 N N . PHE A 1 95 ? -12.758 -8.836 5.307 1.00 94.69 95 PHE A N 1
ATOM 743 C CA . PHE A 1 95 ? -13.809 -8.846 4.277 1.00 94.69 95 PHE A CA 1
ATOM 744 C C . PHE A 1 95 ? -13.593 -9.864 3.136 1.00 94.69 95 PHE A C 1
ATOM 746 O O . PHE A 1 95 ? -14.024 -9.647 2.011 1.00 94.69 95 PHE A O 1
ATOM 753 N N . GLY A 1 96 ? -12.879 -10.965 3.403 1.00 92.38 96 GLY A N 1
ATOM 754 C CA . GLY A 1 96 ? -12.581 -11.988 2.393 1.00 92.38 96 GLY A CA 1
ATOM 755 C C . GLY A 1 96 ? -11.489 -11.608 1.385 1.00 92.38 96 GLY A C 1
ATOM 756 O O . GLY A 1 96 ? -11.239 -12.371 0.454 1.00 92.38 96 GLY A O 1
ATOM 757 N N . LEU A 1 97 ? -10.809 -10.473 1.573 1.00 95.00 97 LEU A N 1
ATOM 758 C CA . LEU A 1 97 ? -9.703 -10.029 0.720 1.00 95.00 97 LEU A CA 1
ATOM 759 C C . LEU A 1 97 ? -8.469 -10.932 0.865 1.00 95.00 97 LEU A C 1
ATOM 761 O O . LEU A 1 97 ? -8.334 -11.685 1.834 1.00 95.00 97 LEU A O 1
ATOM 765 N N . ALA A 1 98 ? -7.520 -10.836 -0.069 1.00 95.00 98 ALA A N 1
ATOM 766 C CA . ALA A 1 98 ? -6.277 -11.604 -0.018 1.00 95.00 98 ALA A CA 1
ATOM 767 C C . ALA A 1 98 ? -5.564 -11.454 1.342 1.00 95.00 98 ALA A C 1
ATOM 769 O O . ALA A 1 98 ? -5.563 -10.383 1.949 1.00 95.00 98 ALA A O 1
ATOM 770 N N . LYS A 1 99 ? -4.949 -12.533 1.843 1.00 95.88 99 LYS A N 1
ATOM 771 C CA . LYS A 1 99 ? -4.327 -12.542 3.176 1.00 95.88 99 LYS A CA 1
ATOM 772 C C . LYS A 1 99 ? -3.144 -11.571 3.254 1.00 95.88 99 LYS A C 1
ATOM 774 O O . LYS A 1 99 ? -2.111 -11.798 2.629 1.00 95.88 99 LYS A O 1
ATOM 779 N N . GLY A 1 100 ? -3.241 -10.568 4.121 1.00 96.56 100 GLY A N 1
ATOM 780 C CA . GLY A 1 100 ? -2.227 -9.532 4.317 1.00 96.56 100 GLY A CA 1
ATOM 781 C C . GLY A 1 100 ? -1.996 -9.206 5.791 1.00 96.56 100 GLY A C 1
ATOM 782 O O . GLY A 1 100 ? -2.871 -9.402 6.638 1.00 96.56 100 GLY A O 1
ATOM 783 N N . LYS A 1 101 ? -0.798 -8.709 6.125 1.00 97.38 101 LYS A N 1
ATOM 784 C CA . LYS A 1 101 ? -0.534 -8.157 7.468 1.00 97.38 101 LYS A CA 1
ATOM 785 C C . LYS A 1 101 ? -0.853 -6.670 7.548 1.00 97.38 101 LYS A C 1
ATOM 787 O O . LYS A 1 101 ? -1.365 -6.239 8.572 1.00 97.38 101 LYS A O 1
ATOM 792 N N . SER A 1 102 ? -0.503 -5.894 6.521 1.00 97.50 102 SER A N 1
ATOM 793 C CA . SER A 1 102 ? -0.567 -4.427 6.545 1.00 97.50 102 SER A CA 1
ATOM 794 C C . SER A 1 102 ? -1.781 -3.907 5.789 1.00 97.50 102 SER A C 1
ATOM 796 O O . SER A 1 102 ? -1.951 -4.222 4.618 1.00 97.50 102 SER A O 1
ATOM 798 N N . TRP A 1 103 ? -2.545 -3.043 6.443 1.00 98.44 103 TRP A N 1
ATOM 799 C CA . TRP A 1 103 ? -3.772 -2.460 5.915 1.00 98.44 103 TRP A CA 1
ATOM 800 C C . TRP A 1 103 ? -3.806 -0.964 6.221 1.00 98.44 103 TRP A C 1
ATOM 802 O O . TRP A 1 103 ? -3.239 -0.511 7.224 1.00 98.44 103 TRP A O 1
ATOM 812 N N . VAL A 1 104 ? -4.455 -0.184 5.362 1.00 98.25 104 VAL A N 1
ATOM 813 C CA . VAL A 1 104 ? -4.583 1.269 5.517 1.00 98.25 104 VAL A CA 1
ATOM 814 C C . VAL A 1 104 ? -6.034 1.675 5.714 1.00 98.25 104 VAL A C 1
ATOM 816 O O . VAL A 1 104 ? -6.939 1.090 5.132 1.00 98.25 104 VAL A O 1
ATOM 819 N N . LEU A 1 105 ? -6.231 2.707 6.528 1.00 98.12 105 LEU A N 1
ATOM 820 C CA . LEU A 1 105 ? -7.502 3.376 6.764 1.00 98.12 105 LEU A CA 1
ATOM 821 C C . LEU A 1 105 ? -7.389 4.798 6.220 1.00 98.12 105 LEU A C 1
ATOM 823 O O . LEU A 1 105 ? -6.766 5.675 6.830 1.00 98.12 105 LEU A O 1
ATOM 827 N N . LEU A 1 106 ? -7.969 5.017 5.045 1.00 95.88 106 LEU A N 1
ATOM 828 C CA . LEU A 1 106 ? -8.025 6.319 4.395 1.00 95.88 106 LEU A CA 1
ATOM 829 C C . LEU A 1 106 ? -9.180 7.135 4.965 1.00 95.88 106 LEU A C 1
ATOM 831 O O . LEU A 1 106 ? -10.332 6.715 4.916 1.00 95.88 106 LEU A O 1
ATOM 835 N N . ALA A 1 107 ? -8.863 8.316 5.491 1.00 94.62 107 ALA A N 1
ATOM 836 C CA . ALA A 1 107 ? -9.854 9.217 6.071 1.00 94.62 107 ALA A CA 1
ATOM 837 C C . ALA A 1 107 ? -10.769 9.879 5.027 1.00 94.62 107 ALA A C 1
ATOM 839 O O . ALA A 1 107 ? -11.861 10.306 5.400 1.00 94.62 107 ALA A O 1
ATOM 840 N N . ASN A 1 108 ? -10.289 9.998 3.776 1.00 90.75 108 ASN A N 1
ATOM 841 C CA . ASN A 1 108 ? -10.899 10.739 2.662 1.00 90.75 108 ASN A CA 1
ATOM 842 C C . ASN A 1 108 ? -11.488 12.096 3.087 1.00 90.75 108 ASN A C 1
ATOM 844 O O . ASN A 1 108 ? -12.619 12.426 2.767 1.00 90.75 108 ASN A O 1
ATOM 848 N N . PHE A 1 109 ? -10.711 12.871 3.849 1.00 89.00 109 PHE A N 1
ATOM 849 C CA . PHE A 1 109 ? -11.192 14.099 4.490 1.00 89.00 109 PHE A CA 1
ATOM 850 C C . PHE A 1 109 ? -11.395 15.286 3.532 1.00 89.00 109 PHE A C 1
ATOM 852 O O . PHE A 1 109 ? -12.062 16.247 3.900 1.00 89.00 109 PHE A O 1
ATOM 859 N N . LEU A 1 110 ? -10.810 15.251 2.332 1.00 83.69 110 LEU A N 1
ATOM 860 C CA . LEU A 1 110 ? -11.046 16.290 1.326 1.00 83.69 110 LEU A CA 1
ATOM 861 C C . LEU A 1 110 ? -12.519 16.257 0.878 1.00 83.69 110 LEU A C 1
ATOM 863 O O . LEU A 1 110 ? -13.109 15.179 0.790 1.00 83.69 110 LEU A O 1
ATOM 867 N N . SER A 1 111 ? -13.111 17.433 0.642 1.00 61.22 111 SER A N 1
ATOM 868 C CA . SER A 1 111 ? -14.527 17.585 0.274 1.00 61.22 111 SER A CA 1
ATOM 869 C C . SER A 1 111 ? -14.897 16.697 -0.915 1.00 61.22 111 SER A C 1
ATOM 871 O O . SER A 1 111 ? -14.105 16.539 -1.842 1.00 61.22 111 SER A O 1
ATOM 873 N N . ASP A 1 112 ? -16.088 16.096 -0.859 1.00 66.19 112 ASP A N 1
ATOM 874 C CA . ASP A 1 112 ? -16.666 15.252 -1.915 1.00 66.19 112 ASP A CA 1
ATOM 875 C C . ASP A 1 112 ? -15.832 14.019 -2.316 1.00 66.19 112 ASP A C 1
ATOM 877 O O . ASP A 1 112 ? -16.091 13.396 -3.340 1.00 66.19 112 ASP A O 1
ATOM 881 N N . ALA A 1 113 ? -14.849 13.612 -1.500 1.00 67.81 113 ALA A N 1
ATOM 882 C CA . ALA A 1 113 ? -13.906 12.543 -1.846 1.00 67.81 113 ALA A CA 1
ATOM 883 C C . ALA A 1 113 ? -14.186 11.185 -1.182 1.00 67.81 113 ALA A C 1
ATOM 885 O O . ALA A 1 113 ? -13.430 10.231 -1.394 1.00 67.81 113 ALA A O 1
ATOM 886 N N . GLN A 1 114 ? -15.237 11.060 -0.360 1.00 78.81 114 GLN A N 1
ATOM 887 C CA . GLN A 1 114 ? -15.422 9.874 0.487 1.00 78.81 114 GLN A CA 1
ATOM 888 C C . GLN A 1 114 ? -15.540 8.580 -0.336 1.00 78.81 114 GLN A C 1
ATOM 890 O O . GLN A 1 114 ? -14.960 7.566 0.059 1.00 78.81 114 GLN A O 1
ATOM 895 N N . LEU A 1 115 ? -16.198 8.641 -1.499 1.00 85.38 115 LEU A N 1
ATOM 896 C CA . LEU A 1 115 ? -16.338 7.517 -2.428 1.00 85.38 115 LEU A CA 1
ATOM 897 C C . LEU A 1 115 ? -15.414 7.591 -3.649 1.00 85.38 115 LEU A C 1
ATOM 899 O O . LEU A 1 115 ? -15.265 6.574 -4.312 1.00 85.38 115 LEU A O 1
ATOM 903 N N . ASN A 1 116 ? -14.748 8.714 -3.934 1.00 88.50 116 ASN A N 1
ATOM 904 C CA . ASN A 1 116 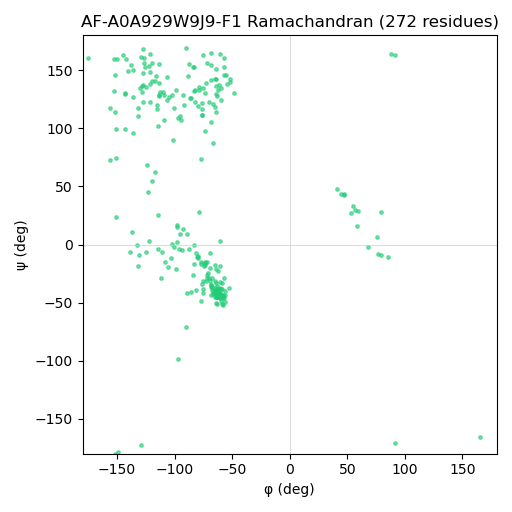? -13.971 8.875 -5.175 1.00 88.50 116 ASN A CA 1
ATOM 905 C C . ASN A 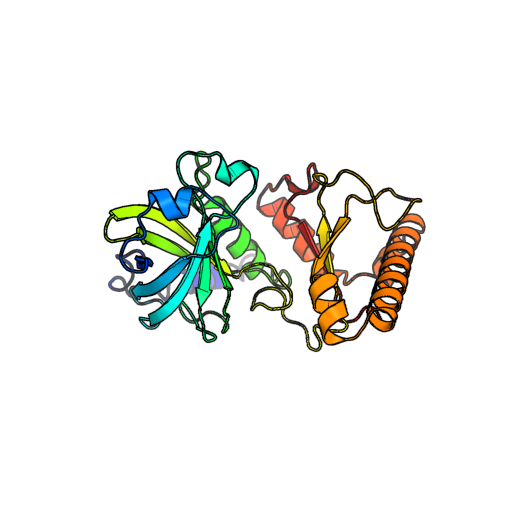1 116 ? -12.883 7.808 -5.319 1.00 88.50 116 ASN A C 1
ATOM 907 O O . ASN A 1 116 ? -12.800 7.150 -6.351 1.00 88.50 116 ASN A O 1
ATOM 911 N N . ASN A 1 117 ? -12.120 7.557 -4.250 1.00 90.31 117 ASN A N 1
ATOM 912 C CA . ASN A 1 117 ? -11.125 6.481 -4.246 1.00 90.31 117 ASN A CA 1
ATOM 913 C C . ASN A 1 117 ? -11.775 5.101 -4.419 1.00 90.31 117 ASN A C 1
ATOM 915 O O . ASN A 1 117 ? -11.230 4.253 -5.117 1.00 90.31 117 ASN A O 1
ATOM 919 N N . ALA A 1 118 ? -12.944 4.872 -3.813 1.00 92.06 118 ALA A N 1
ATOM 920 C CA . ALA A 1 118 ? -13.640 3.594 -3.923 1.00 92.06 118 ALA A CA 1
ATOM 921 C C . ALA A 1 118 ? -14.171 3.341 -5.338 1.00 92.06 118 ALA A C 1
ATOM 923 O O . ALA A 1 118 ? -13.975 2.257 -5.881 1.00 92.06 118 ALA A O 1
ATOM 924 N N . ILE A 1 119 ? -14.768 4.360 -5.955 1.00 92.50 119 ILE A N 1
ATOM 925 C CA . ILE A 1 119 ? -15.250 4.321 -7.334 1.00 92.50 119 ILE A CA 1
ATOM 926 C C . ILE A 1 119 ? -14.070 4.126 -8.286 1.00 92.50 119 ILE A C 1
ATOM 928 O O . ILE A 1 119 ? -14.101 3.200 -9.086 1.00 92.50 119 ILE A O 1
ATOM 932 N N . ALA A 1 120 ? -13.004 4.921 -8.164 1.00 93.38 120 ALA A N 1
ATOM 933 C CA . ALA A 1 120 ? -11.847 4.829 -9.052 1.00 93.38 120 ALA A CA 1
ATOM 934 C C . ALA A 1 120 ? -11.160 3.457 -8.982 1.00 93.38 120 ALA A C 1
ATOM 936 O O . ALA A 1 120 ? -10.889 2.844 -10.014 1.00 93.38 120 ALA A O 1
ATOM 937 N N . MET A 1 121 ? -10.942 2.928 -7.774 1.00 94.81 121 MET A N 1
ATOM 938 C CA . MET A 1 121 ? -10.347 1.601 -7.607 1.00 94.81 121 MET A CA 1
ATOM 939 C C . MET A 1 121 ? -11.283 0.488 -8.082 1.00 94.81 121 MET A C 1
ATOM 941 O O . MET A 1 121 ? -10.823 -0.487 -8.674 1.00 94.81 121 MET A O 1
ATOM 945 N N . ARG A 1 122 ? -12.603 0.638 -7.908 1.00 95.31 122 ARG A N 1
ATOM 946 C CA . ARG A 1 122 ? -13.566 -0.315 -8.468 1.00 95.31 122 ARG A CA 1
ATOM 947 C C . ARG A 1 122 ? -13.574 -0.283 -9.996 1.00 95.31 122 ARG A C 1
ATOM 949 O O . ARG A 1 122 ? -13.602 -1.346 -10.610 1.00 95.31 122 ARG A O 1
ATOM 956 N N . THR A 1 123 ? -13.497 0.897 -10.608 1.00 96.25 123 THR A N 1
ATOM 957 C CA . THR A 1 123 ? -13.330 1.052 -12.059 1.00 96.25 123 THR A CA 1
ATOM 958 C C . THR A 1 123 ? -12.060 0.351 -12.531 1.00 96.25 123 THR A C 1
ATOM 960 O O . THR A 1 123 ? -12.117 -0.415 -13.488 1.00 96.25 123 THR A O 1
ATOM 963 N N . ALA A 1 124 ? -10.941 0.517 -11.817 1.00 96.50 124 ALA A N 1
ATOM 964 C CA . ALA A 1 124 ? -9.687 -0.164 -12.133 1.00 96.50 124 ALA A CA 1
ATOM 965 C C . ALA A 1 124 ? -9.826 -1.693 -12.142 1.00 96.50 124 ALA A C 1
ATOM 967 O O . ALA A 1 124 ? -9.365 -2.351 -13.073 1.00 96.50 124 ALA A O 1
ATOM 968 N N . GLN A 1 125 ? -10.530 -2.257 -11.159 1.00 95.56 125 GLN A N 1
ATOM 969 C CA . GLN A 1 125 ? -10.814 -3.694 -11.116 1.00 95.56 125 GLN A CA 1
ATOM 970 C C . GLN A 1 125 ? -11.683 -4.156 -12.290 1.00 95.56 125 GLN A C 1
ATOM 972 O O . GLN A 1 125 ? -11.417 -5.204 -12.869 1.00 95.56 125 GLN A O 1
ATOM 977 N N . LEU A 1 126 ? -12.714 -3.386 -12.651 1.00 96.19 126 LEU A N 1
ATOM 978 C CA . LEU A 1 126 ? -13.618 -3.724 -13.757 1.00 96.19 126 LEU A CA 1
ATOM 979 C C . LEU A 1 126 ? -12.929 -3.650 -15.125 1.00 96.19 126 LEU A C 1
ATOM 981 O O . LEU A 1 126 ? -13.232 -4.456 -15.999 1.00 96.19 126 LEU A O 1
ATOM 985 N N . VAL A 1 127 ? -11.993 -2.715 -15.296 1.00 95.94 127 VAL A N 1
ATOM 986 C CA . VAL A 1 127 ? -11.146 -2.594 -16.494 1.00 95.94 127 VAL A CA 1
ATOM 987 C C . VAL A 1 127 ? -10.075 -3.694 -16.553 1.00 95.94 127 VAL A C 1
ATOM 989 O O . VAL A 1 127 ? -9.512 -3.947 -17.614 1.00 95.94 127 VAL A O 1
ATOM 992 N N . GLY A 1 128 ? -9.808 -4.381 -15.437 1.00 95.06 128 GLY A N 1
ATOM 993 C CA . GLY A 1 128 ? -8.763 -5.400 -15.352 1.00 95.06 128 GLY A CA 1
ATOM 994 C C . GLY A 1 128 ? -7.358 -4.814 -15.200 1.00 95.06 128 GLY A C 1
ATOM 995 O O . GLY A 1 128 ? -6.388 -5.439 -15.621 1.00 95.06 128 GLY A O 1
ATOM 996 N N . ALA A 1 129 ? -7.231 -3.621 -14.609 1.00 94.75 129 ALA A N 1
ATOM 997 C CA . ALA A 1 129 ? -5.929 -3.038 -14.304 1.00 94.75 129 ALA A CA 1
ATOM 998 C C . ALA A 1 129 ? -5.144 -3.934 -13.329 1.00 94.75 129 ALA A C 1
ATOM 1000 O O . ALA A 1 129 ? -5.690 -4.444 -12.343 1.00 94.75 129 ALA A O 1
ATOM 1001 N N . SER A 1 130 ? -3.847 -4.107 -13.592 1.00 92.12 130 SER A N 1
ATOM 1002 C CA . SER A 1 130 ? -2.963 -4.928 -12.763 1.00 92.12 130 SER A CA 1
ATOM 1003 C C . SER A 1 130 ? -2.913 -4.413 -11.323 1.00 92.12 130 SER A C 1
ATOM 1005 O O . SER A 1 130 ? -2.745 -3.212 -11.104 1.00 92.12 130 SER A O 1
ATOM 1007 N N . HIS A 1 131 ? -3.012 -5.323 -10.348 1.00 92.81 131 HIS A N 1
ATOM 1008 C CA . HIS A 1 131 ? -2.826 -5.035 -8.916 1.00 92.81 131 HIS A CA 1
ATOM 1009 C C . HIS A 1 131 ? -3.714 -3.900 -8.364 1.00 92.81 131 HIS A C 1
ATOM 1011 O O . HIS A 1 131 ? -3.324 -3.174 -7.450 1.00 92.81 131 HIS A O 1
ATOM 1017 N N . ALA A 1 132 ? -4.932 -3.747 -8.895 1.00 94.06 132 ALA A N 1
ATOM 1018 C CA . ALA A 1 132 ? -5.907 -2.786 -8.386 1.00 94.06 132 ALA A CA 1
ATOM 1019 C C . ALA A 1 132 ? -6.419 -3.180 -6.983 1.00 94.06 132 ALA A C 1
ATOM 1021 O O . ALA A 1 132 ? -7.246 -4.084 -6.834 1.00 94.06 132 ALA A O 1
ATOM 1022 N N . ASN A 1 133 ? -5.951 -2.469 -5.954 1.00 95.44 133 ASN A N 1
ATOM 1023 C CA . ASN A 1 133 ? -6.406 -2.635 -4.569 1.00 95.44 133 ASN A CA 1
ATOM 1024 C C . ASN A 1 133 ? -7.918 -2.447 -4.393 1.00 95.44 133 ASN A C 1
ATOM 1026 O O . ASN A 1 133 ? -8.600 -1.801 -5.191 1.00 95.44 133 ASN A O 1
ATOM 1030 N N . HIS A 1 134 ? -8.428 -2.969 -3.283 1.00 95.00 134 HIS A N 1
ATOM 1031 C CA . HIS A 1 134 ? -9.798 -2.756 -2.846 1.00 95.00 134 HIS A CA 1
ATOM 1032 C C . HIS A 1 134 ? -9.908 -1.482 -2.009 1.00 95.00 134 HIS A C 1
ATOM 1034 O O . HIS A 1 134 ? -8.961 -1.038 -1.366 1.00 95.00 134 HIS A O 1
ATOM 1040 N N . MET A 1 135 ? -11.108 -0.911 -1.985 1.00 94.81 135 MET A N 1
ATOM 1041 C CA . MET A 1 135 ? -11.457 0.239 -1.155 1.00 94.81 135 MET A CA 1
ATOM 1042 C C . MET A 1 135 ? -12.824 -0.031 -0.539 1.00 94.81 135 MET A C 1
ATOM 1044 O O . MET A 1 135 ? 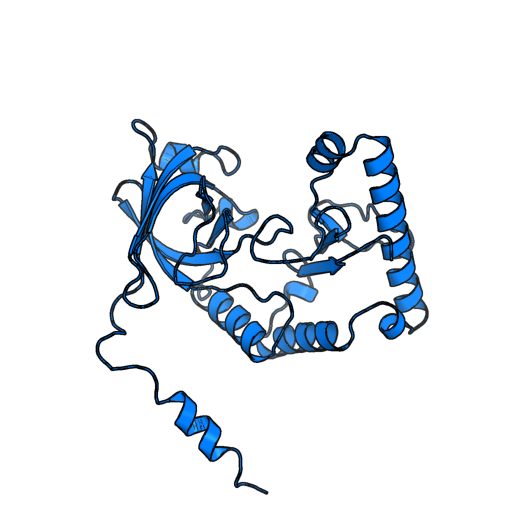-13.850 0.158 -1.189 1.00 94.81 135 MET A O 1
ATOM 1048 N N . ILE A 1 136 ? -12.828 -0.537 0.692 1.00 94.06 136 ILE A N 1
ATOM 1049 C CA . ILE A 1 136 ? -14.052 -0.928 1.397 1.00 94.06 136 ILE A CA 1
ATOM 1050 C C . ILE A 1 136 ? -14.435 0.176 2.388 1.00 94.06 136 ILE A C 1
ATOM 1052 O O . ILE A 1 136 ? -13.657 0.426 3.315 1.00 94.06 136 ILE A O 1
ATOM 1056 N N . PRO A 1 137 ? -15.603 0.827 2.241 1.00 94.00 137 PRO A N 1
ATOM 1057 C CA . PRO A 1 137 ? -16.091 1.782 3.228 1.00 94.00 137 PRO A CA 1
ATOM 1058 C C . PRO A 1 137 ? -16.326 1.104 4.580 1.00 94.00 137 PRO A C 1
ATOM 1060 O O . PRO A 1 137 ? -16.948 0.045 4.646 1.00 94.00 137 PRO A O 1
ATOM 1063 N N . VAL A 1 138 ? -15.836 1.718 5.655 1.00 96.31 138 VAL A N 1
ATOM 1064 C CA . VAL A 1 138 ? -15.961 1.212 7.026 1.00 96.31 138 VAL A CA 1
ATOM 1065 C C . VAL A 1 138 ? -16.233 2.338 8.016 1.00 96.31 138 VAL A C 1
ATOM 1067 O O . VAL A 1 138 ? -15.740 3.455 7.859 1.00 96.31 138 VAL A O 1
ATOM 1070 N N . GLU A 1 139 ? -16.951 2.040 9.087 1.00 96.94 139 GLU A N 1
ATOM 1071 C CA . GLU A 1 139 ? -17.004 2.883 10.276 1.00 96.94 139 GLU A CA 1
ATOM 1072 C C . GLU A 1 139 ? -15.806 2.607 11.180 1.00 96.94 139 GLU A C 1
ATOM 1074 O O . GLU A 1 139 ? -15.497 1.452 11.468 1.00 96.94 139 GLU A O 1
ATOM 1079 N N . LEU A 1 140 ? -15.125 3.657 11.646 1.00 98.38 140 LEU A N 1
ATOM 1080 C CA . LEU A 1 140 ? -13.958 3.512 12.515 1.00 98.38 140 LEU A CA 1
ATOM 1081 C C . LEU A 1 140 ? -14.257 3.980 13.939 1.00 98.38 140 LEU A C 1
ATOM 1083 O O . LEU A 1 140 ? -14.702 5.108 14.154 1.00 98.38 140 LEU A O 1
ATOM 1087 N N . TYR A 1 141 ? -13.897 3.148 14.910 1.00 98.62 141 TYR A N 1
ATOM 1088 C CA . TYR A 1 141 ? -13.863 3.480 16.330 1.00 98.62 141 TYR A CA 1
ATOM 1089 C C . TYR A 1 141 ? -12.447 3.279 16.874 1.00 98.62 141 TYR A C 1
ATOM 1091 O O . TYR A 1 141 ? -11.781 2.297 16.549 1.00 98.62 141 TYR A O 1
ATOM 1099 N N . ILE A 1 142 ? -11.972 4.199 17.714 1.00 98.56 142 ILE A N 1
ATOM 1100 C CA . ILE A 1 142 ? -10.682 4.072 18.411 1.00 98.56 142 ILE A CA 1
ATOM 1101 C C . ILE A 1 142 ? -10.924 4.285 19.902 1.00 98.56 142 ILE A C 1
ATOM 1103 O O . ILE A 1 142 ? -11.466 5.318 20.288 1.00 98.56 142 ILE A O 1
ATOM 1107 N N . ASN A 1 143 ? -10.555 3.304 20.733 1.00 97.88 143 ASN A N 1
ATOM 1108 C CA . ASN A 1 143 ? -10.871 3.270 22.169 1.00 97.88 143 ASN A CA 1
ATOM 1109 C C . ASN A 1 143 ? -12.354 3.593 22.455 1.00 97.88 143 ASN A C 1
ATOM 1111 O O . ASN A 1 143 ? -12.673 4.389 23.333 1.00 97.88 143 ASN A O 1
ATOM 1115 N N . GLY A 1 144 ? -13.268 3.034 21.654 1.00 97.00 144 GLY A N 1
ATOM 1116 C CA . GLY A 1 144 ? -14.714 3.266 21.771 1.00 97.00 144 GLY A CA 1
ATOM 1117 C C . GLY A 1 144 ? -15.216 4.615 21.237 1.00 97.00 144 GLY A C 1
ATOM 1118 O O . GLY A 1 144 ? -16.421 4.796 21.104 1.00 97.00 144 GLY A O 1
ATOM 1119 N N . SER A 1 145 ? -14.332 5.548 20.869 1.00 96.81 145 SER A N 1
ATOM 1120 C CA . SER A 1 145 ? -14.718 6.835 20.278 1.00 96.81 145 SER A CA 1
ATOM 1121 C C . SER A 1 145 ? -14.907 6.722 18.768 1.00 96.81 145 SER A C 1
ATOM 1123 O O . SER A 1 145 ? -13.981 6.318 18.059 1.00 96.81 145 SER A O 1
ATOM 1125 N N . TYR A 1 146 ? -16.073 7.131 18.264 1.00 97.56 146 TYR A N 1
ATOM 1126 C CA . TYR A 1 146 ? -16.346 7.165 16.826 1.00 97.56 146 TYR A CA 1
ATOM 1127 C C . TYR A 1 146 ? -15.436 8.165 16.103 1.00 97.56 146 TYR A C 1
ATOM 1129 O O . TYR A 1 146 ? -15.216 9.286 16.568 1.00 97.56 146 TYR A O 1
ATOM 1137 N N . ARG A 1 147 ? -14.901 7.761 14.950 1.00 96.62 147 ARG A N 1
ATOM 1138 C CA . ARG A 1 147 ? -14.004 8.569 14.106 1.00 96.62 147 ARG A CA 1
ATOM 1139 C C . ARG A 1 147 ? -14.614 8.918 12.745 1.00 96.62 147 ARG A C 1
ATOM 1141 O O . ARG A 1 147 ? -13.999 9.664 11.982 1.00 96.62 147 ARG A O 1
ATOM 1148 N N . GLY A 1 148 ? -15.810 8.413 12.439 1.00 94.69 148 GLY A N 1
ATOM 1149 C CA . GLY A 1 148 ? -16.466 8.587 11.143 1.00 94.69 148 GLY A CA 1
ATOM 1150 C C . GLY A 1 148 ? -16.149 7.476 10.139 1.00 94.69 148 GLY A C 1
ATOM 1151 O O . GLY A 1 148 ? -15.511 6.475 10.467 1.00 94.69 148 GLY A O 1
ATOM 1152 N N . LEU A 1 149 ? -16.567 7.700 8.890 1.00 94.19 149 LEU A N 1
ATOM 1153 C CA . LEU A 1 149 ? -16.343 6.793 7.760 1.00 94.19 149 LEU A CA 1
ATOM 1154 C C . LEU A 1 149 ? -14.902 6.834 7.242 1.00 94.19 149 LEU A C 1
ATOM 1156 O O . LEU A 1 149 ? -14.344 7.904 7.013 1.00 94.19 149 LEU A O 1
ATOM 1160 N N . TYR A 1 150 ? -14.307 5.680 6.996 1.00 96.38 150 TYR A N 1
ATOM 1161 C CA . TYR A 1 150 ? -12.994 5.503 6.379 1.00 96.38 150 TYR A CA 1
ATOM 1162 C C . TYR A 1 150 ? -13.121 4.544 5.193 1.00 96.38 150 TYR A C 1
ATOM 1164 O O . TYR A 1 150 ? -14.140 3.881 5.043 1.00 96.38 150 TYR A O 1
ATOM 1172 N N . ASN A 1 151 ? -12.086 4.444 4.361 1.00 95.88 151 ASN A N 1
ATOM 1173 C CA . ASN A 1 151 ? -11.929 3.313 3.446 1.00 95.88 151 ASN A CA 1
ATOM 1174 C C . ASN A 1 151 ? -10.776 2.423 3.913 1.00 95.88 151 ASN A C 1
ATOM 1176 O O . ASN A 1 151 ? -9.670 2.919 4.148 1.00 95.88 151 ASN A O 1
ATOM 1180 N N . LEU A 1 152 ? -11.035 1.122 4.039 1.00 97.56 152 LEU A N 1
ATOM 1181 C CA . LEU A 1 152 ? -10.012 0.096 4.202 1.00 97.56 152 LEU A CA 1
ATOM 1182 C C . LEU A 1 152 ? -9.439 -0.275 2.830 1.00 97.56 152 LEU A C 1
ATOM 1184 O O . LEU A 1 152 ? -10.198 -0.552 1.905 1.00 97.56 152 LEU A O 1
ATOM 1188 N N . SER A 1 153 ? -8.114 -0.341 2.730 1.00 97.50 153 SER A N 1
ATOM 1189 C CA . SER A 1 153 ? -7.393 -0.838 1.551 1.00 97.50 153 SER A CA 1
ATOM 1190 C C . SER A 1 153 ? -6.167 -1.637 1.976 1.00 97.50 153 SER A C 1
ATOM 1192 O O . SER A 1 153 ? -5.636 -1.463 3.081 1.00 97.50 153 SER A O 1
ATOM 1194 N N . GLU A 1 154 ? -5.671 -2.484 1.080 1.00 97.50 154 GLU A N 1
ATOM 1195 C CA . GLU A 1 154 ? -4.328 -3.044 1.169 1.00 97.50 154 GLU A CA 1
ATOM 1196 C C . GLU A 1 154 ? -3.289 -1.909 1.218 1.00 97.50 154 GLU A C 1
ATOM 1198 O O . GLU A 1 154 ? -3.464 -0.841 0.622 1.00 97.50 154 GLU A O 1
ATOM 1203 N N . GLN A 1 155 ? -2.193 -2.120 1.948 1.00 96.19 155 GLN A N 1
ATOM 1204 C CA . GLN A 1 155 ? -1.029 -1.239 1.863 1.00 96.19 155 GLN A CA 1
ATOM 1205 C C . GLN A 1 155 ? -0.273 -1.542 0.566 1.00 96.19 155 GLN A C 1
ATOM 1207 O O . GLN A 1 155 ? 0.201 -2.658 0.417 1.00 96.19 155 GLN A O 1
ATOM 1212 N N . VAL A 1 156 ? -0.088 -0.547 -0.306 1.00 94.81 156 VAL A N 1
ATOM 1213 C CA . VAL A 1 156 ? 0.769 -0.671 -1.500 1.00 94.81 156 VAL A CA 1
ATOM 1214 C C . VAL A 1 156 ? 2.220 -0.906 -1.077 1.00 94.81 156 VAL A C 1
ATOM 1216 O O . VAL A 1 156 ? 2.801 -0.047 -0.404 1.00 94.81 156 VAL A O 1
ATOM 1219 N N . ASP A 1 157 ? 2.744 -2.088 -1.400 1.00 93.94 157 ASP A N 1
ATOM 1220 C CA . ASP A 1 157 ? 4.080 -2.604 -1.063 1.00 93.94 157 ASP A CA 1
ATOM 1221 C C . ASP A 1 157 ? 4.273 -3.979 -1.750 1.00 93.94 157 ASP A C 1
ATOM 1223 O O . ASP A 1 157 ? 3.272 -4.638 -2.053 1.00 93.94 157 ASP A O 1
ATOM 1227 N N . LEU A 1 158 ? 5.513 -4.451 -1.916 1.00 92.75 158 LEU A N 1
ATOM 1228 C CA . LEU A 1 158 ? 5.812 -5.822 -2.372 1.00 92.75 158 LEU A CA 1
ATOM 1229 C C . LEU A 1 158 ? 5.588 -6.849 -1.255 1.00 92.75 158 LEU A C 1
ATOM 1231 O O . LEU A 1 158 ? 4.997 -7.897 -1.486 1.00 92.75 158 LEU A O 1
ATOM 1235 N N . ALA A 1 159 ? 5.941 -6.502 -0.012 1.00 85.50 159 ALA A N 1
ATOM 1236 C CA . ALA A 1 159 ? 5.769 -7.368 1.163 1.00 85.50 159 ALA A CA 1
ATOM 1237 C C . ALA A 1 159 ? 4.317 -7.381 1.700 1.00 85.50 159 ALA A C 1
ATOM 1239 O O . ALA A 1 159 ? 4.053 -7.523 2.908 1.00 85.50 159 ALA A O 1
ATOM 1240 N N . SER A 1 160 ? 3.346 -7.155 0.815 1.00 87.19 160 SER A N 1
ATOM 1241 C CA . SER A 1 160 ? 1.924 -7.031 1.121 1.00 87.19 160 SER A CA 1
ATOM 1242 C C . SER A 1 160 ? 1.073 -7.928 0.222 1.00 87.19 160 SER A C 1
ATOM 1244 O O . SER A 1 160 ? 1.560 -8.783 -0.503 1.00 87.19 160 SER A O 1
ATOM 1246 N N . ASN A 1 161 ? -0.238 -7.762 0.323 1.00 93.00 161 ASN A N 1
ATOM 1247 C CA . ASN A 1 161 ? -1.231 -8.372 -0.549 1.00 93.00 161 ASN A CA 1
ATOM 1248 C C . ASN A 1 161 ? -1.699 -7.420 -1.669 1.00 93.00 161 ASN A C 1
ATOM 1250 O O . ASN A 1 161 ? -2.729 -7.689 -2.274 1.00 93.00 161 ASN A O 1
ATOM 1254 N N . SER A 1 162 ? -0.972 -6.320 -1.911 1.00 95.12 162 SER A N 1
ATOM 1255 C CA . SER A 1 162 ? -1.247 -5.343 -2.971 1.00 95.12 162 SER A CA 1
ATOM 1256 C C . SER A 1 162 ? -0.529 -5.720 -4.271 1.00 95.12 162 SER A C 1
ATOM 1258 O O . SER A 1 162 ? -1.169 -6.193 -5.206 1.00 95.12 162 SER A O 1
ATOM 1260 N N . VAL A 1 163 ? 0.805 -5.599 -4.316 1.00 95.19 163 VAL A N 1
ATOM 1261 C CA . VAL A 1 163 ? 1.614 -5.975 -5.487 1.00 95.19 163 VAL A CA 1
ATOM 1262 C C . VAL A 1 163 ? 2.262 -7.331 -5.232 1.00 95.19 163 VAL A C 1
ATOM 1264 O O . VAL A 1 163 ? 3.348 -7.420 -4.669 1.00 95.19 163 VAL A O 1
ATOM 1267 N N . VAL A 1 164 ? 1.558 -8.400 -5.607 1.00 92.81 164 VAL A N 1
ATOM 1268 C CA . VAL A 1 164 ? 2.030 -9.776 -5.411 1.00 92.81 164 VAL A CA 1
ATOM 1269 C C . VAL A 1 164 ? 2.902 -10.198 -6.589 1.00 92.81 164 VAL A C 1
ATOM 1271 O O . VAL A 1 164 ? 2.472 -10.137 -7.743 1.00 92.81 164 VAL A O 1
ATOM 1274 N N . VAL A 1 165 ? 4.111 -10.653 -6.271 1.00 93.44 165 VAL A N 1
ATOM 1275 C CA . VAL A 1 165 ? 5.132 -11.162 -7.196 1.00 93.44 165 VAL A CA 1
ATOM 1276 C C . VAL A 1 165 ? 5.637 -12.520 -6.704 1.00 93.44 165 VAL A C 1
ATOM 1278 O O . VAL A 1 165 ? 5.451 -12.870 -5.539 1.00 93.44 165 VAL A O 1
ATOM 1281 N N . SER A 1 166 ? 6.263 -13.307 -7.582 1.00 92.62 166 SER A N 1
ATOM 1282 C CA . SER A 1 166 ? 6.768 -14.643 -7.232 1.00 92.62 166 SER A CA 1
ATOM 1283 C C . SER A 1 166 ? 8.017 -14.615 -6.347 1.00 92.62 166 SER A C 1
ATOM 1285 O O . SER A 1 166 ? 8.212 -15.531 -5.553 1.00 92.62 166 SER A O 1
ATOM 1287 N N . ASP A 1 167 ? 8.859 -13.588 -6.496 1.00 94.31 167 ASP A N 1
ATOM 1288 C CA . ASP A 1 167 ? 10.117 -13.434 -5.763 1.00 94.31 167 ASP A CA 1
ATOM 1289 C C . ASP A 1 167 ? 10.363 -11.956 -5.417 1.00 94.31 167 ASP A C 1
ATOM 1291 O O . ASP A 1 167 ? 10.822 -11.167 -6.243 1.00 94.31 167 ASP A O 1
ATOM 1295 N N . GLU A 1 168 ? 10.053 -11.575 -4.175 1.00 93.44 168 GLU A N 1
ATOM 1296 C CA . GLU A 1 168 ? 10.236 -10.204 -3.674 1.00 93.44 168 GLU A CA 1
ATOM 1297 C C . GLU A 1 168 ? 11.711 -9.758 -3.686 1.00 93.44 168 GLU A C 1
ATOM 1299 O O . GLU A 1 168 ? 11.974 -8.560 -3.734 1.00 93.44 168 GLU A O 1
ATOM 1304 N N . SER A 1 169 ? 12.679 -10.688 -3.671 1.00 94.12 169 SER A N 1
ATOM 1305 C CA . SER A 1 169 ? 14.115 -10.355 -3.698 1.00 94.12 169 SER A CA 1
ATOM 1306 C C . SER A 1 169 ? 14.600 -9.883 -5.069 1.00 94.12 169 SER A C 1
ATOM 1308 O O . SER A 1 169 ? 15.651 -9.257 -5.186 1.00 94.12 169 SER A O 1
ATOM 1310 N N . LYS A 1 170 ? 13.824 -10.174 -6.114 1.00 96.31 170 LYS A N 1
ATOM 1311 C CA . LYS A 1 170 ? 14.132 -9.803 -7.495 1.00 96.31 170 LYS A CA 1
ATOM 1312 C C . LYS A 1 170 ? 13.226 -8.706 -8.026 1.00 96.31 170 LYS A C 1
ATOM 1314 O O . LYS A 1 170 ? 13.528 -8.120 -9.062 1.00 96.31 170 LYS A O 1
ATOM 1319 N N . ALA A 1 171 ? 12.117 -8.442 -7.350 1.00 96.88 171 ALA A N 1
ATOM 1320 C CA . ALA A 1 171 ? 11.146 -7.462 -7.785 1.00 96.88 171 ALA A CA 1
ATOM 1321 C C . ALA A 1 171 ? 11.531 -6.042 -7.368 1.00 96.88 171 ALA A C 1
ATOM 1323 O O . ALA A 1 171 ? 12.158 -5.831 -6.334 1.00 96.88 171 ALA A O 1
ATOM 1324 N N . ALA A 1 172 ? 11.066 -5.071 -8.147 1.00 95.25 172 ALA A N 1
ATOM 1325 C CA . ALA A 1 172 ? 11.110 -3.660 -7.800 1.00 95.25 172 ALA A CA 1
ATOM 1326 C C . ALA A 1 172 ? 9.705 -3.068 -7.871 1.00 95.25 172 ALA A C 1
ATOM 1328 O O . ALA A 1 172 ? 8.974 -3.296 -8.835 1.00 95.25 172 ALA A O 1
ATOM 1329 N N . LEU A 1 173 ? 9.349 -2.274 -6.867 1.00 95.19 173 LEU A N 1
ATOM 1330 C CA . LEU A 1 173 ? 8.195 -1.389 -6.881 1.00 95.19 173 LEU A CA 1
ATOM 1331 C C . LEU A 1 173 ? 8.708 0.039 -6.797 1.00 95.19 173 LEU A C 1
ATOM 1333 O O . LEU A 1 173 ? 9.380 0.423 -5.841 1.00 95.19 173 LEU A O 1
ATOM 1337 N N . LEU A 1 174 ? 8.383 0.812 -7.815 1.00 91.06 174 LEU A N 1
ATOM 1338 C CA . LEU A 1 174 ? 8.742 2.205 -7.961 1.00 91.06 174 LEU A CA 1
ATOM 1339 C C . LEU A 1 174 ? 7.509 3.072 -7.731 1.00 91.06 174 LEU A C 1
ATOM 1341 O O . LEU A 1 174 ? 6.404 2.707 -8.134 1.00 91.06 174 LEU A O 1
ATOM 1345 N N . GLU A 1 175 ? 7.704 4.229 -7.118 1.00 88.44 175 GLU A N 1
ATOM 1346 C CA . GLU A 1 175 ? 6.683 5.264 -6.990 1.00 88.44 175 GLU A CA 1
ATOM 1347 C C . GLU A 1 175 ? 7.116 6.471 -7.808 1.00 88.44 175 GLU A C 1
ATOM 1349 O O . GLU A 1 175 ? 8.248 6.937 -7.684 1.00 88.44 175 GLU A O 1
ATOM 1354 N N . TRP A 1 176 ? 6.232 6.964 -8.672 1.00 83.81 176 TRP A N 1
ATOM 1355 C CA . TRP A 1 176 ? 6.434 8.267 -9.282 1.00 83.81 176 TRP A CA 1
ATOM 1356 C C . TRP A 1 176 ? 6.094 9.321 -8.243 1.00 83.81 176 TRP A C 1
ATOM 1358 O O . TRP A 1 176 ? 4.934 9.460 -7.839 1.00 83.81 176 TRP A O 1
ATOM 1368 N N . ASP A 1 177 ? 7.129 10.021 -7.806 1.00 74.44 177 ASP A N 1
ATOM 1369 C CA . ASP A 1 177 ? 7.051 11.006 -6.752 1.00 74.44 177 ASP A CA 1
ATOM 1370 C C . ASP A 1 177 ? 7.976 12.190 -7.047 1.00 74.44 177 ASP A C 1
ATOM 1372 O O . ASP A 1 177 ? 9.163 12.041 -7.339 1.00 74.44 177 ASP A O 1
ATOM 1376 N N . THR A 1 178 ? 7.417 13.391 -6.946 1.00 67.12 178 THR A N 1
ATOM 1377 C CA . THR A 1 178 ? 8.139 14.660 -7.051 1.00 67.12 178 THR A CA 1
ATOM 1378 C C . THR A 1 178 ? 8.592 15.219 -5.694 1.00 67.12 178 THR A C 1
ATOM 1380 O O . THR A 1 178 ? 9.234 16.266 -5.664 1.00 67.12 178 THR A O 1
ATOM 1383 N N . TYR A 1 179 ? 8.227 14.593 -4.566 1.00 60.91 179 TYR A N 1
ATOM 1384 C CA . TYR A 1 179 ? 8.496 15.103 -3.214 1.00 60.91 179 TYR A CA 1
ATOM 1385 C C . TYR A 1 179 ? 9.982 15.090 -2.839 1.00 60.91 179 TYR A C 1
ATOM 1387 O O . TYR A 1 179 ? 10.437 16.032 -2.191 1.00 60.91 179 TYR A O 1
ATOM 1395 N N . ASP A 1 180 ? 10.733 14.080 -3.281 1.00 54.56 180 ASP A N 1
ATOM 1396 C CA . ASP A 1 180 ? 12.120 13.865 -2.844 1.00 54.56 180 ASP A CA 1
ATOM 1397 C C . ASP A 1 180 ? 13.178 14.415 -3.819 1.00 54.56 180 ASP A C 1
ATOM 1399 O O . ASP A 1 180 ? 14.366 14.120 -3.695 1.00 54.56 180 ASP A O 1
ATOM 1403 N N . GLY A 1 181 ? 12.755 15.295 -4.735 1.00 45.62 181 GLY A N 1
ATOM 1404 C CA . GLY A 1 181 ? 13.583 16.381 -5.270 1.00 45.62 181 GLY A CA 1
ATOM 1405 C C . GLY A 1 181 ? 14.781 16.031 -6.156 1.00 45.62 181 GLY A C 1
ATOM 1406 O O . GLY A 1 181 ? 15.397 16.962 -6.663 1.00 45.62 181 GLY A O 1
ATOM 1407 N N . ASP A 1 182 ? 15.107 14.763 -6.404 1.00 49.19 182 ASP A N 1
ATOM 1408 C CA . ASP A 1 182 ? 16.200 14.419 -7.316 1.00 49.19 182 ASP A CA 1
ATOM 1409 C C . ASP A 1 182 ? 15.868 13.157 -8.127 1.00 49.19 182 ASP A C 1
ATOM 1411 O O . ASP A 1 182 ? 15.484 12.136 -7.552 1.00 49.19 182 ASP A O 1
ATOM 1415 N N . PRO A 1 183 ? 15.998 13.172 -9.461 1.00 52.28 183 PRO A N 1
ATOM 1416 C CA . PRO A 1 183 ? 15.973 11.959 -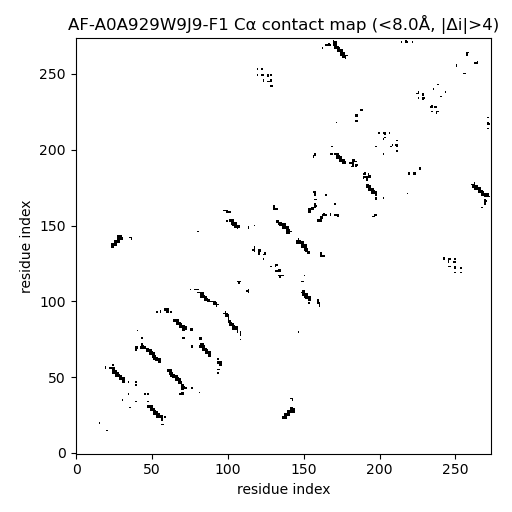10.268 1.00 52.28 183 PRO A CA 1
ATOM 1417 C C . PRO A 1 183 ? 17.193 11.086 -9.963 1.00 52.28 183 PRO A C 1
ATOM 1419 O O . PRO A 1 183 ? 18.225 11.152 -10.628 1.00 52.28 183 PRO A O 1
ATOM 1422 N N . LYS A 1 184 ? 17.080 10.229 -8.948 1.00 57.25 184 LYS A N 1
ATOM 1423 C CA . LYS A 1 184 ? 18.211 9.452 -8.415 1.00 57.25 184 LYS A CA 1
ATOM 1424 C C . LYS A 1 184 ? 18.740 8.360 -9.353 1.00 57.25 184 LYS A C 1
ATOM 1426 O O . LYS A 1 184 ? 19.725 7.709 -9.016 1.00 57.25 184 LYS A O 1
ATOM 1431 N N . ARG A 1 185 ? 18.082 8.088 -10.488 1.00 60.41 185 ARG A N 1
ATOM 1432 C CA . ARG A 1 185 ? 18.322 6.847 -11.253 1.00 60.41 185 ARG A CA 1
ATOM 1433 C C . ARG A 1 185 ? 18.552 7.020 -12.759 1.00 60.41 185 ARG A C 1
ATOM 1435 O O . ARG A 1 185 ? 18.977 6.062 -13.399 1.00 60.41 185 ARG A O 1
ATOM 1442 N N . ASP A 1 186 ? 18.353 8.220 -13.316 1.00 61.22 186 ASP A N 1
ATOM 1443 C CA . ASP A 1 186 ? 18.688 8.533 -14.716 1.00 61.22 186 ASP A CA 1
ATOM 1444 C C . ASP A 1 186 ? 18.914 10.042 -14.932 1.00 61.22 186 ASP A C 1
ATOM 1446 O O . ASP A 1 186 ? 18.001 10.857 -14.770 1.00 61.22 186 ASP A O 1
ATOM 1450 N N . SER A 1 187 ? 20.130 10.417 -15.338 1.00 60.56 187 SER A N 1
ATOM 1451 C CA . SER A 1 187 ? 20.496 11.801 -15.667 1.00 60.56 187 SER A CA 1
ATOM 1452 C C . SER A 1 187 ? 19.923 12.281 -17.007 1.00 60.56 187 SER A C 1
ATOM 1454 O O . SER A 1 187 ? 19.902 13.486 -17.252 1.00 60.56 187 SER A O 1
ATOM 1456 N N . THR A 1 188 ? 19.438 11.365 -17.852 1.00 63.97 188 THR A N 1
ATOM 1457 C CA . THR A 1 188 ? 18.950 11.644 -19.210 1.00 63.97 188 THR A CA 1
ATOM 1458 C C . THR A 1 188 ? 17.554 12.260 -19.196 1.00 63.97 188 THR A C 1
ATOM 1460 O O . THR A 1 188 ? 17.328 13.273 -19.850 1.00 63.97 188 THR A O 1
ATOM 1463 N N . TYR A 1 189 ? 16.615 11.665 -18.450 1.00 64.19 189 TYR A N 1
ATOM 1464 C CA . TYR A 1 189 ? 15.206 12.097 -18.436 1.00 64.19 189 TYR A CA 1
ATOM 1465 C C . TYR A 1 189 ? 14.741 12.738 -17.139 1.00 64.19 189 TYR A C 1
ATOM 1467 O O . TYR A 1 189 ? 13.615 13.227 -17.077 1.00 64.19 189 TYR A O 1
ATOM 1475 N N . LYS A 1 190 ? 15.583 12.734 -16.102 1.00 67.88 190 LYS A N 1
ATOM 1476 C CA . LYS A 1 190 ? 15.225 13.263 -14.789 1.00 67.88 190 LYS A CA 1
ATOM 1477 C C . LYS A 1 190 ? 13.844 12.776 -14.304 1.00 67.88 190 LYS A C 1
ATOM 1479 O O . LYS A 1 190 ? 13.048 13.567 -13.801 1.00 67.88 190 LYS A O 1
ATOM 1484 N N . LEU A 1 191 ? 13.544 11.485 -14.484 1.00 70.12 191 LEU A N 1
ATOM 1485 C CA . LEU A 1 191 ? 12.244 10.930 -14.100 1.00 70.12 191 LEU A CA 1
ATOM 1486 C C . LEU A 1 191 ? 12.054 11.059 -12.577 1.00 70.12 191 LEU A C 1
ATOM 1488 O O . LEU A 1 191 ? 12.929 10.604 -11.835 1.00 70.12 191 LEU A O 1
ATOM 1492 N N . PRO A 1 192 ? 10.935 11.642 -12.100 1.00 74.12 192 PRO A N 1
ATOM 1493 C CA . PRO A 1 192 ? 10.631 11.752 -10.677 1.00 74.12 192 PRO A CA 1
ATOM 1494 C C . PRO A 1 192 ? 10.143 10.393 -10.168 1.00 74.12 192 PRO A C 1
ATOM 1496 O O . PRO A 1 192 ? 8.948 10.166 -10.003 1.00 74.12 192 PRO A O 1
ATOM 1499 N N . VAL A 1 193 ? 11.066 9.444 -10.028 1.00 79.62 193 VAL A N 1
ATOM 1500 C CA . VAL A 1 193 ? 10.786 8.076 -9.597 1.00 79.62 193 VAL A CA 1
ATOM 1501 C C . VAL A 1 193 ? 11.700 7.695 -8.442 1.00 79.62 193 VAL A C 1
ATOM 1503 O O . VAL A 1 193 ? 12.917 7.870 -8.529 1.00 79.62 193 VAL A O 1
ATOM 1506 N N . ASP A 1 194 ? 11.119 7.135 -7.383 1.00 83.44 194 ASP A N 1
ATOM 1507 C CA . ASP A 1 194 ? 11.871 6.560 -6.270 1.00 83.44 194 ASP A CA 1
ATOM 1508 C C . ASP A 1 194 ? 11.567 5.068 -6.096 1.00 83.44 194 ASP A C 1
ATOM 1510 O O . ASP A 1 194 ? 10.529 4.549 -6.521 1.00 83.44 194 ASP A O 1
ATOM 1514 N N . LEU A 1 195 ? 12.511 4.359 -5.482 1.00 88.81 195 LEU A N 1
ATOM 1515 C CA . LEU A 1 195 ? 12.343 2.969 -5.091 1.00 88.81 195 LEU A CA 1
ATOM 1516 C C . LEU A 1 195 ? 11.463 2.915 -3.844 1.00 88.81 195 LEU A C 1
ATOM 1518 O O . LEU A 1 195 ? 11.881 3.310 -2.760 1.00 88.81 195 LEU A O 1
ATOM 1522 N N . LYS A 1 196 ? 10.250 2.388 -4.004 1.00 90.31 196 LYS A N 1
ATOM 1523 C CA . LYS A 1 196 ? 9.292 2.209 -2.913 1.00 90.31 196 LYS A CA 1
ATOM 1524 C C . LYS A 1 196 ? 9.509 0.897 -2.164 1.00 90.31 196 LYS A C 1
ATOM 1526 O O . LYS A 1 196 ? 9.357 0.857 -0.949 1.00 90.31 196 LYS A O 1
ATOM 1531 N N . ALA A 1 197 ? 9.797 -0.184 -2.888 1.00 93.06 197 ALA A N 1
ATOM 1532 C CA . ALA A 1 197 ? 10.138 -1.476 -2.303 1.00 93.06 197 ALA A CA 1
ATOM 1533 C C . ALA A 1 197 ? 11.058 -2.282 -3.242 1.00 93.06 197 ALA A C 1
ATOM 1535 O O . ALA A 1 197 ? 10.884 -2.204 -4.462 1.00 93.06 197 ALA A O 1
ATOM 1536 N N . PRO A 1 198 ? 11.999 -3.077 -2.701 1.00 93.12 198 PRO A N 1
ATOM 1537 C CA . PRO A 1 198 ? 12.266 -3.268 -1.277 1.00 93.12 198 PRO A CA 1
ATOM 1538 C C . PRO A 1 198 ? 12.931 -2.041 -0.637 1.00 93.12 198 PRO A C 1
ATOM 1540 O O . PRO A 1 198 ? 13.587 -1.246 -1.306 1.00 93.12 198 PRO A O 1
ATOM 1543 N N . GLU A 1 199 ? 12.772 -1.905 0.677 1.00 91.06 199 GLU A N 1
ATOM 1544 C CA . GLU A 1 199 ? 13.549 -0.953 1.475 1.00 91.06 199 GLU A CA 1
ATOM 1545 C C . GLU A 1 199 ? 15.017 -1.406 1.485 1.00 91.06 199 GLU A C 1
ATOM 1547 O O . GLU A 1 199 ? 15.319 -2.521 1.923 1.00 91.06 199 GLU A O 1
ATOM 1552 N N . LEU A 1 200 ? 15.938 -0.562 1.006 1.00 90.12 200 LEU A N 1
ATOM 1553 C CA . LEU A 1 200 ? 17.343 -0.949 0.811 1.00 90.12 200 LEU A CA 1
ATOM 1554 C C . LEU A 1 200 ? 18.022 -1.393 2.109 1.00 90.12 200 LEU A C 1
ATOM 1556 O O . LEU A 1 200 ? 18.761 -2.373 2.106 1.00 90.12 200 LEU A O 1
ATOM 1560 N N . ASP A 1 201 ? 17.723 -0.744 3.234 1.00 93.19 201 ASP A N 1
ATOM 1561 C CA . ASP A 1 201 ? 18.258 -1.141 4.540 1.00 93.19 201 ASP A CA 1
ATOM 1562 C C . ASP A 1 201 ? 17.828 -2.558 4.939 1.00 93.19 201 ASP A C 1
ATOM 1564 O O . ASP A 1 201 ? 18.604 -3.306 5.537 1.00 93.19 201 ASP A O 1
ATOM 1568 N N . ASP A 1 202 ? 16.590 -2.941 4.626 1.00 93.69 202 ASP A N 1
ATOM 1569 C CA . ASP A 1 202 ? 16.088 -4.284 4.910 1.00 93.69 202 ASP A CA 1
ATOM 1570 C C . ASP A 1 202 ? 16.657 -5.303 3.915 1.00 93.69 202 ASP A C 1
ATOM 1572 O O . ASP A 1 202 ? 16.992 -6.421 4.310 1.00 93.69 202 ASP A O 1
ATOM 1576 N N . TYR A 1 203 ? 16.876 -4.898 2.662 1.00 94.81 203 TYR A N 1
ATOM 1577 C CA . TYR A 1 203 ? 17.566 -5.710 1.661 1.00 94.81 203 TYR A CA 1
ATOM 1578 C C . TYR A 1 203 ? 19.027 -5.987 2.053 1.00 94.81 203 TYR A C 1
ATOM 1580 O O . TYR A 1 203 ? 19.471 -7.133 2.010 1.00 94.81 203 TYR A O 1
ATOM 1588 N N . VAL A 1 204 ? 19.770 -4.976 2.520 1.00 97.44 204 VAL A N 1
ATOM 1589 C CA . VAL A 1 204 ? 21.151 -5.125 3.018 1.00 97.44 204 VAL A CA 1
ATOM 1590 C C . VAL A 1 204 ? 21.206 -6.080 4.207 1.00 97.44 204 VAL A C 1
ATOM 1592 O O . VAL A 1 204 ? 22.100 -6.922 4.267 1.00 97.44 204 VAL A O 1
ATOM 1595 N N . LYS A 1 205 ? 20.261 -5.986 5.151 1.00 97.50 205 LYS A N 1
ATOM 1596 C CA . LYS A 1 205 ? 20.195 -6.914 6.295 1.00 97.50 205 LYS A CA 1
ATOM 1597 C C . LYS A 1 205 ? 19.941 -8.356 5.857 1.00 97.50 205 LYS A C 1
ATOM 1599 O O . LYS A 1 205 ? 20.449 -9.269 6.498 1.00 97.50 205 LYS A O 1
ATOM 1604 N N . ALA A 1 206 ? 19.145 -8.554 4.808 1.00 96.75 206 ALA A N 1
ATOM 1605 C CA . ALA A 1 206 ? 18.773 -9.879 4.323 1.00 96.75 206 ALA A CA 1
ATOM 1606 C C . ALA A 1 206 ? 19.845 -10.520 3.423 1.00 96.75 206 ALA A C 1
ATOM 1608 O O . ALA A 1 206 ? 20.079 -11.721 3.531 1.00 96.75 206 ALA A O 1
ATOM 1609 N N . TYR A 1 207 ? 20.497 -9.734 2.559 1.00 97.12 207 TYR A N 1
ATOM 1610 C CA . TYR A 1 207 ? 21.343 -10.249 1.472 1.00 97.12 207 TYR A CA 1
ATOM 1611 C C . TYR A 1 207 ? 22.781 -9.708 1.468 1.00 97.12 207 TYR A C 1
ATOM 1613 O O . TYR A 1 207 ? 23.610 -10.176 0.691 1.00 97.12 207 TYR A O 1
ATOM 1621 N N . GLY A 1 208 ? 23.103 -8.742 2.328 1.00 97.88 208 GLY A N 1
ATOM 1622 C CA . GLY A 1 208 ? 24.421 -8.111 2.396 1.00 97.88 208 GLY A CA 1
ATOM 1623 C C . GLY A 1 208 ? 24.591 -6.911 1.457 1.00 97.88 208 GLY A C 1
ATOM 1624 O O . GLY A 1 208 ? 23.816 -6.680 0.527 1.00 97.88 208 GLY A O 1
ATOM 1625 N N . LYS A 1 209 ? 25.636 -6.115 1.718 1.00 97.81 209 LYS A N 1
ATOM 1626 C CA . LYS A 1 209 ? 25.904 -4.850 1.006 1.00 97.81 209 LYS A CA 1
ATOM 1627 C C . LYS A 1 209 ? 26.232 -5.048 -0.474 1.00 97.81 209 LYS A C 1
ATOM 1629 O O . LYS A 1 209 ? 25.804 -4.251 -1.298 1.00 97.81 209 LYS A O 1
ATOM 1634 N N . GLU A 1 210 ? 26.963 -6.106 -0.814 1.00 97.81 210 GLU A N 1
ATOM 1635 C CA . GLU A 1 210 ? 27.346 -6.409 -2.200 1.00 97.81 210 GLU A CA 1
ATOM 1636 C C . GLU A 1 210 ? 26.125 -6.767 -3.055 1.00 97.81 210 GLU A C 1
ATOM 1638 O O . GLU A 1 210 ? 25.977 -6.270 -4.172 1.00 97.81 210 GLU A O 1
ATOM 1643 N N . ALA A 1 211 ? 25.209 -7.575 -2.511 1.00 97.31 211 ALA A N 1
ATOM 1644 C CA . ALA A 1 211 ? 23.959 -7.913 -3.181 1.00 97.31 211 ALA A CA 1
ATOM 1645 C C . ALA A 1 211 ? 23.058 -6.683 -3.357 1.00 97.31 211 ALA A C 1
ATOM 1647 O O . ALA A 1 211 ? 22.462 -6.521 -4.420 1.00 97.31 211 ALA A O 1
ATOM 1648 N N . ALA A 1 212 ? 22.984 -5.806 -2.349 1.00 96.31 212 ALA A N 1
ATOM 1649 C CA . ALA A 1 212 ? 22.246 -4.547 -2.445 1.00 96.31 212 ALA A CA 1
ATOM 1650 C C . ALA A 1 212 ? 22.833 -3.620 -3.522 1.00 96.31 212 ALA A C 1
ATOM 1652 O O . ALA A 1 212 ? 22.096 -3.125 -4.369 1.00 96.31 212 ALA A O 1
ATOM 1653 N N . ALA A 1 213 ? 24.161 -3.469 -3.569 1.00 95.56 213 ALA A N 1
ATOM 1654 C CA . ALA A 1 213 ? 24.830 -2.672 -4.596 1.00 95.56 213 ALA A CA 1
ATOM 1655 C C . ALA A 1 213 ? 24.563 -3.216 -6.010 1.00 95.56 213 ALA A C 1
ATOM 1657 O O . ALA A 1 213 ? 24.263 -2.449 -6.926 1.00 95.56 213 ALA A O 1
ATOM 1658 N N . ARG A 1 214 ? 24.606 -4.546 -6.188 1.00 96.50 214 ARG A N 1
ATOM 1659 C CA . ARG A 1 214 ? 24.245 -5.191 -7.460 1.00 96.50 214 ARG A CA 1
ATOM 1660 C C . ARG A 1 214 ? 22.778 -4.957 -7.818 1.00 96.50 214 ARG A C 1
ATOM 1662 O O . ARG A 1 214 ? 22.493 -4.630 -8.965 1.00 96.50 214 ARG A O 1
ATOM 1669 N N . TYR A 1 215 ? 21.864 -5.107 -6.860 1.00 96.12 215 TYR A N 1
ATOM 1670 C CA . TYR A 1 215 ? 20.439 -4.835 -7.052 1.00 96.12 215 TYR A CA 1
ATOM 1671 C C . TYR A 1 215 ? 20.216 -3.398 -7.542 1.00 96.12 215 TYR A C 1
ATOM 1673 O O . TYR A 1 215 ? 19.551 -3.186 -8.553 1.00 96.12 215 TYR A O 1
ATOM 1681 N N . GLU A 1 216 ? 20.823 -2.410 -6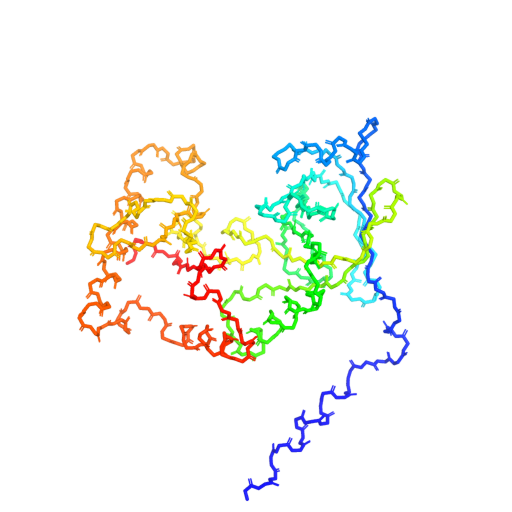.880 1.00 92.75 216 GLU A N 1
ATOM 1682 C CA . GLU A 1 216 ? 20.692 -1.002 -7.262 1.00 92.75 216 GLU A CA 1
ATOM 1683 C C . GLU A 1 216 ? 21.275 -0.714 -8.647 1.00 92.75 216 GLU A C 1
ATOM 1685 O O . GLU A 1 216 ? 20.646 -0.015 -9.445 1.00 92.75 216 GLU A O 1
ATOM 1690 N N . GLN A 1 217 ? 22.441 -1.284 -8.966 1.00 92.38 217 GLN A N 1
ATOM 1691 C CA . GLN A 1 217 ? 23.045 -1.158 -10.291 1.00 92.38 217 GLN A CA 1
ATOM 1692 C C . GLN A 1 217 ? 22.137 -1.747 -11.379 1.00 92.38 217 GLN A C 1
ATOM 1694 O O . GLN A 1 217 ? 21.913 -1.107 -12.409 1.00 92.38 217 GLN A O 1
ATOM 1699 N N . THR A 1 218 ? 21.592 -2.944 -11.151 1.00 95.25 218 THR A N 1
ATOM 1700 C CA . THR A 1 218 ? 20.672 -3.601 -12.083 1.00 95.25 218 THR A CA 1
ATOM 1701 C C . THR A 1 218 ? 19.384 -2.795 -12.255 1.00 95.25 218 THR A C 1
ATOM 1703 O O . THR A 1 218 ? 18.972 -2.544 -13.386 1.00 95.25 218 THR A O 1
ATOM 1706 N N . LEU A 1 219 ? 18.787 -2.309 -11.165 1.00 92.25 219 LEU A N 1
ATOM 1707 C CA . LEU A 1 219 ? 17.585 -1.478 -11.222 1.00 92.25 219 LEU A CA 1
ATOM 1708 C C . LEU A 1 219 ? 17.817 -0.202 -12.042 1.00 92.25 219 LEU A C 1
ATOM 1710 O O . LEU A 1 219 ? 16.994 0.151 -12.886 1.00 92.25 219 LEU A O 1
ATOM 1714 N N . ASN A 1 220 ? 18.950 0.472 -11.832 1.00 88.88 220 ASN A N 1
ATOM 1715 C CA . ASN A 1 220 ? 19.296 1.672 -12.592 1.00 88.88 220 ASN A CA 1
ATOM 1716 C C . ASN A 1 220 ? 19.476 1.358 -14.089 1.00 88.88 220 ASN A C 1
ATOM 1718 O O . ASN A 1 220 ? 19.009 2.123 -14.932 1.00 88.88 220 ASN A O 1
ATOM 1722 N N . SER A 1 221 ? 20.083 0.217 -14.434 1.00 90.00 221 SER A N 1
ATOM 1723 C CA . SER A 1 221 ? 20.188 -0.243 -15.828 1.00 90.00 221 SER A CA 1
ATOM 1724 C C . SER A 1 221 ? 18.812 -0.469 -16.468 1.00 90.00 221 SER A C 1
ATOM 1726 O O . SER A 1 221 ? 18.585 -0.037 -17.600 1.00 90.00 221 SER A O 1
ATOM 1728 N N . GLU A 1 222 ? 17.870 -1.085 -15.748 1.00 91.19 222 GLU A N 1
ATOM 1729 C CA . GLU A 1 222 ? 16.515 -1.310 -16.265 1.00 91.19 222 GLU A CA 1
ATOM 1730 C C . GLU A 1 222 ? 15.729 -0.007 -16.449 1.00 91.19 222 GLU A C 1
ATOM 1732 O O . GLU A 1 222 ? 15.027 0.151 -17.450 1.00 91.19 222 GLU A O 1
ATOM 1737 N N . ILE A 1 223 ? 15.899 0.970 -15.554 1.00 88.69 223 ILE A N 1
ATOM 1738 C CA . ILE A 1 223 ? 15.317 2.309 -15.729 1.00 88.69 223 ILE A CA 1
ATOM 1739 C C . ILE A 1 223 ? 15.904 2.988 -16.974 1.00 88.69 223 ILE A C 1
ATOM 1741 O O . ILE A 1 223 ? 15.157 3.494 -17.807 1.00 88.69 223 ILE A O 1
ATOM 1745 N N . GLN A 1 224 ? 17.223 2.929 -17.176 1.00 87.12 224 GLN A N 1
ATOM 1746 C CA . GLN A 1 224 ? 17.863 3.479 -18.378 1.00 87.12 224 GLN A CA 1
ATOM 1747 C C . GLN A 1 224 ? 17.421 2.767 -19.664 1.00 87.12 224 GLN A C 1
ATOM 1749 O O . GLN A 1 224 ? 17.371 3.384 -20.731 1.00 87.12 224 GLN A O 1
ATOM 1754 N N . LYS A 1 225 ? 17.142 1.460 -19.604 1.00 89.94 225 LYS A N 1
ATOM 1755 C CA . LYS A 1 225 ? 16.580 0.698 -20.727 1.00 89.94 225 LYS A CA 1
ATOM 1756 C C . LYS A 1 225 ? 15.175 1.203 -21.065 1.00 89.94 225 LYS A C 1
ATOM 1758 O O . LYS A 1 225 ? 14.907 1.466 -22.236 1.00 89.94 225 LYS A O 1
ATOM 1763 N N . LEU A 1 226 ? 14.328 1.415 -20.054 1.00 89.25 226 LEU A N 1
ATOM 1764 C CA . LEU A 1 226 ? 13.001 2.011 -20.220 1.00 89.25 226 LEU A CA 1
ATOM 1765 C C . LEU A 1 226 ? 13.081 3.408 -20.851 1.00 89.25 226 LEU A C 1
ATOM 1767 O O . LEU A 1 226 ? 12.437 3.646 -21.871 1.00 89.25 226 LEU A O 1
ATOM 1771 N N . THR A 1 227 ? 13.908 4.306 -20.307 1.00 87.00 227 THR A N 1
ATOM 1772 C CA . THR A 1 227 ? 14.074 5.664 -20.847 1.00 87.00 227 THR A CA 1
ATOM 1773 C C . THR A 1 227 ? 14.516 5.643 -22.311 1.00 87.00 227 THR A C 1
ATOM 1775 O O . THR A 1 227 ? 13.943 6.341 -23.149 1.00 87.00 227 THR A O 1
ATOM 1778 N N . ARG A 1 228 ? 15.512 4.815 -22.655 1.00 88.50 228 ARG A N 1
ATOM 1779 C CA . ARG A 1 228 ? 16.002 4.689 -24.038 1.00 88.50 228 ARG A CA 1
ATOM 1780 C C . ARG A 1 228 ? 14.938 4.147 -24.987 1.00 88.50 228 ARG A C 1
ATOM 1782 O O . ARG A 1 228 ? 14.862 4.603 -26.127 1.00 88.50 228 ARG A O 1
ATOM 1789 N N . ALA A 1 229 ? 14.125 3.197 -24.531 1.00 92.00 229 ALA A N 1
ATOM 1790 C CA . ALA A 1 229 ? 13.020 2.666 -25.317 1.00 92.00 229 ALA A CA 1
ATOM 1791 C C . ALA A 1 229 ? 11.957 3.741 -25.584 1.00 92.00 229 ALA A C 1
ATOM 1793 O O . ALA A 1 229 ? 11.517 3.867 -26.720 1.00 92.00 229 ALA A O 1
ATOM 1794 N N . VAL A 1 230 ? 11.607 4.560 -24.586 1.00 88.81 230 VAL A N 1
ATOM 1795 C CA . VAL A 1 230 ? 10.703 5.713 -24.766 1.00 88.81 230 VAL A CA 1
ATOM 1796 C C . VAL A 1 230 ? 11.263 6.701 -25.790 1.00 88.81 230 VAL A C 1
ATOM 1798 O O . VAL A 1 230 ? 10.565 7.058 -26.732 1.00 88.81 230 VAL A O 1
ATOM 1801 N N . LEU A 1 231 ? 12.538 7.077 -25.660 1.00 87.56 231 LEU A N 1
ATOM 1802 C CA . LEU A 1 231 ? 13.228 7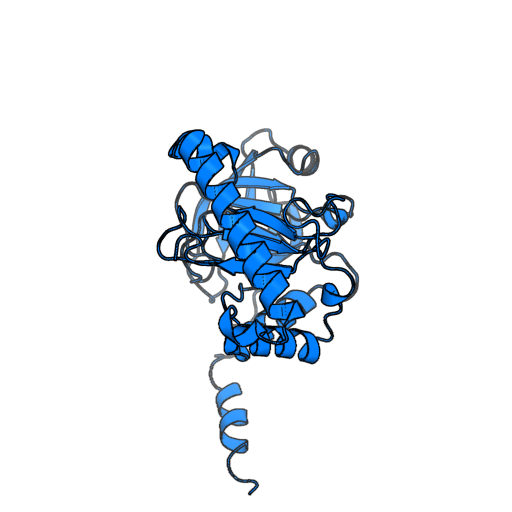.980 -26.591 1.00 87.56 231 LEU A CA 1
ATOM 1803 C C . LEU A 1 231 ? 13.266 7.484 -28.035 1.00 87.56 231 LEU A C 1
ATOM 1805 O O . LEU A 1 231 ? 13.290 8.281 -28.966 1.00 87.56 231 LEU A O 1
ATOM 1809 N N . SER A 1 232 ? 13.338 6.168 -28.203 1.00 93.88 232 SER A N 1
ATOM 1810 C CA . SER A 1 232 ? 13.442 5.532 -29.513 1.00 93.88 232 SER A CA 1
ATOM 1811 C C . SER A 1 232 ? 12.083 5.089 -30.058 1.00 93.88 232 SER A C 1
ATOM 1813 O O . SER A 1 232 ? 12.070 4.326 -31.016 1.00 93.88 232 SER A O 1
ATOM 1815 N N . GLU A 1 233 ? 10.970 5.473 -29.421 1.00 94.31 233 GLU A N 1
ATOM 1816 C CA . GLU A 1 233 ? 9.606 5.037 -29.772 1.00 94.31 233 GLU A CA 1
ATOM 1817 C C . GLU A 1 233 ? 9.414 3.504 -29.760 1.00 94.31 233 GLU A C 1
ATOM 1819 O O . GLU A 1 233 ? 8.576 2.939 -30.457 1.00 94.31 233 GLU A O 1
ATOM 1824 N N . ARG A 1 234 ? 10.183 2.808 -28.916 1.00 95.56 234 ARG A N 1
ATOM 1825 C CA . ARG A 1 234 ? 10.192 1.343 -28.745 1.00 95.56 234 ARG A CA 1
ATOM 1826 C C . ARG A 1 234 ? 9.701 0.903 -27.368 1.00 95.56 234 ARG A C 1
ATOM 1828 O O . ARG A 1 234 ? 10.054 -0.168 -26.885 1.00 95.56 234 ARG A O 1
ATOM 1835 N N . THR A 1 235 ? 8.874 1.714 -26.707 1.00 92.62 235 THR A N 1
ATOM 1836 C CA . THR A 1 235 ? 8.351 1.430 -25.357 1.00 92.62 235 THR A CA 1
ATOM 1837 C C . THR A 1 235 ? 7.698 0.050 -25.258 1.00 92.62 235 THR A C 1
ATOM 1839 O O . THR A 1 235 ? 7.891 -0.639 -24.262 1.00 92.62 235 THR A O 1
ATOM 1842 N N . ALA A 1 236 ? 6.997 -0.389 -26.309 1.00 95.62 236 ALA A N 1
ATOM 1843 C CA . ALA A 1 236 ? 6.341 -1.696 -26.367 1.00 95.62 236 ALA A CA 1
ATOM 1844 C C . ALA A 1 236 ? 7.300 -2.897 -26.221 1.00 95.62 236 ALA A C 1
ATOM 1846 O O . ALA A 1 236 ? 6.846 -3.987 -25.892 1.00 95.62 236 ALA A O 1
ATOM 1847 N N . GLU A 1 237 ? 8.610 -2.717 -26.427 1.00 95.25 237 GLU A N 1
ATOM 1848 C CA . GLU A 1 237 ? 9.619 -3.773 -26.243 1.00 95.25 237 GLU A CA 1
ATOM 1849 C C . GLU A 1 237 ? 9.957 -4.028 -24.766 1.00 95.25 237 GLU A C 1
ATOM 1851 O O . GLU A 1 237 ? 10.575 -5.040 -24.437 1.00 95.25 237 GLU A O 1
ATOM 1856 N N . VAL A 1 238 ? 9.613 -3.096 -23.870 1.00 93.38 238 VAL A N 1
ATOM 1857 C CA . VAL A 1 238 ? 10.089 -3.099 -22.475 1.00 93.38 238 VAL A CA 1
ATOM 1858 C C . VAL A 1 238 ? 8.988 -2.882 -21.439 1.00 93.38 238 VAL A C 1
ATOM 1860 O O . VAL A 1 238 ? 9.277 -2.880 -20.243 1.00 93.38 238 VAL A O 1
ATOM 1863 N N . VAL A 1 239 ? 7.737 -2.703 -21.872 1.00 93.88 239 VAL A N 1
ATOM 1864 C CA . VAL A 1 239 ? 6.570 -2.575 -20.989 1.00 93.88 239 VAL A CA 1
ATOM 1865 C C . VAL A 1 239 ? 5.494 -3.584 -21.361 1.00 93.88 239 VAL A C 1
ATOM 1867 O O . VAL A 1 239 ? 5.335 -3.943 -22.527 1.00 93.88 239 VAL A O 1
ATOM 1870 N N . ASP A 1 240 ? 4.689 -3.974 -20.377 1.00 95.19 240 ASP A N 1
ATOM 1871 C CA . ASP A 1 240 ? 3.442 -4.683 -20.639 1.00 95.19 240 ASP A CA 1
ATOM 1872 C C . ASP A 1 240 ? 2.403 -3.702 -21.212 1.00 95.19 240 ASP A C 1
ATOM 1874 O O . ASP A 1 240 ? 1.774 -2.926 -20.486 1.00 95.19 240 ASP A O 1
ATOM 1878 N N . VAL A 1 241 ? 2.268 -3.694 -22.543 1.00 95.75 241 VAL A N 1
ATOM 1879 C CA . VAL A 1 241 ? 1.369 -2.780 -23.270 1.00 95.75 241 VAL A CA 1
ATOM 1880 C C . VAL A 1 241 ? -0.088 -2.889 -22.792 1.00 95.75 241 VAL A C 1
ATOM 1882 O O . VAL A 1 241 ? -0.701 -1.837 -22.591 1.00 95.75 241 VAL A O 1
ATOM 1885 N N . PRO A 1 242 ? -0.662 -4.089 -22.554 1.00 96.00 242 PRO A N 1
ATOM 1886 C CA . PRO A 1 242 ? -2.018 -4.201 -22.017 1.00 96.00 242 PRO A CA 1
ATOM 1887 C C . PRO A 1 242 ? -2.196 -3.524 -20.652 1.00 96.00 242 PRO A C 1
ATOM 1889 O O . PRO A 1 242 ? -3.153 -2.769 -20.473 1.00 96.00 242 PRO A O 1
ATOM 1892 N N . SER A 1 243 ? -1.272 -3.725 -19.707 1.00 95.25 243 SER A N 1
ATOM 1893 C CA . SER A 1 243 ? -1.331 -3.089 -18.383 1.00 95.25 243 SER A CA 1
ATOM 1894 C C . SER A 1 243 ? -1.196 -1.572 -18.479 1.00 95.25 243 SER A C 1
ATOM 1896 O O . SER A 1 243 ? -1.927 -0.850 -17.800 1.00 95.25 243 SER A O 1
ATOM 1898 N N . LEU A 1 244 ? -0.314 -1.073 -19.354 1.00 94.06 244 LEU A N 1
ATOM 1899 C CA . LEU A 1 244 ? -0.164 0.364 -19.589 1.00 94.06 244 LEU A CA 1
ATOM 1900 C C . LEU A 1 244 ? -1.440 0.979 -20.189 1.00 94.06 244 LEU A C 1
ATOM 1902 O O . LEU A 1 244 ? -1.880 2.042 -19.750 1.00 94.06 244 LEU A O 1
ATOM 1906 N N . ALA A 1 245 ? -2.067 0.304 -21.155 1.00 95.69 245 ALA A N 1
ATOM 1907 C CA . ALA A 1 245 ? -3.325 0.750 -21.750 1.00 95.69 245 ALA A CA 1
ATOM 1908 C C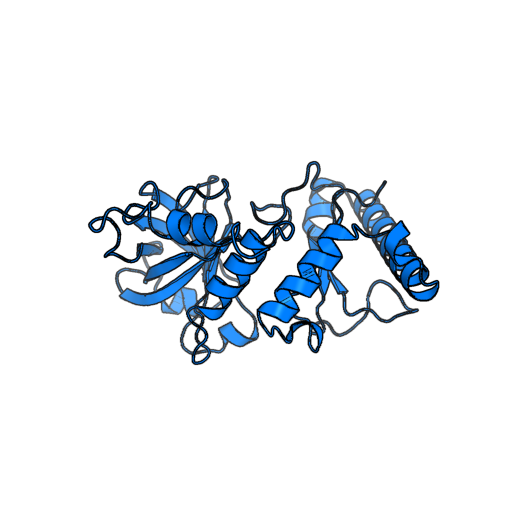 . ALA A 1 245 ? -4.469 0.765 -20.722 1.00 95.69 245 ALA A C 1
ATOM 1910 O O . ALA A 1 245 ? -5.197 1.754 -20.630 1.00 95.69 245 ALA A O 1
ATOM 1911 N N . ALA A 1 246 ? -4.594 -0.289 -19.907 1.00 96.44 246 ALA A N 1
ATOM 1912 C CA . ALA A 1 246 ? -5.577 -0.354 -18.826 1.00 96.44 246 ALA A CA 1
ATOM 1913 C C . ALA A 1 246 ? -5.372 0.778 -17.807 1.00 96.44 246 ALA A C 1
ATOM 1915 O O . ALA A 1 246 ? -6.337 1.423 -17.398 1.00 96.44 246 ALA A O 1
ATOM 1916 N N . PHE A 1 247 ? -4.120 1.066 -17.442 1.00 93.88 247 PHE A N 1
ATOM 1917 C CA . PHE A 1 247 ? -3.768 2.176 -16.560 1.00 93.88 247 PHE A CA 1
ATOM 1918 C C . PHE A 1 247 ? -4.245 3.528 -17.115 1.00 93.88 247 PHE A C 1
ATOM 1920 O O . PHE A 1 247 ? -4.970 4.244 -16.422 1.00 93.88 247 PHE A O 1
ATOM 1927 N N . TYR A 1 248 ? -3.921 3.860 -18.371 1.00 93.69 248 TYR A N 1
ATOM 1928 C CA . TYR A 1 248 ? -4.387 5.109 -18.987 1.00 93.69 248 TYR A CA 1
ATOM 1929 C C . TYR A 1 248 ? -5.910 5.177 -19.093 1.00 93.69 248 TYR A C 1
ATOM 1931 O O . TYR A 1 248 ? -6.496 6.228 -18.833 1.00 93.69 248 TYR A O 1
ATOM 1939 N N . TYR A 1 249 ? -6.559 4.059 -19.417 1.00 95.75 249 TYR A N 1
ATOM 1940 C CA . TYR A 1 249 ? -8.010 4.016 -19.554 1.00 95.75 249 TYR A CA 1
ATOM 1941 C C . TYR A 1 249 ? -8.729 4.294 -18.229 1.00 95.75 249 TYR A C 1
ATOM 1943 O O . TYR A 1 249 ? -9.707 5.035 -18.195 1.00 95.75 249 TYR A O 1
ATOM 1951 N N . VAL A 1 250 ? -8.213 3.780 -17.109 1.00 95.44 250 VAL A N 1
ATOM 1952 C CA . VAL A 1 250 ? -8.752 4.089 -15.774 1.00 95.44 250 VAL A CA 1
ATOM 1953 C C . VAL A 1 250 ? -8.608 5.573 -15.444 1.00 95.44 250 VAL A C 1
ATOM 1955 O O . VAL A 1 250 ? -9.535 6.169 -14.894 1.00 95.44 250 VAL A O 1
ATOM 1958 N N . PHE A 1 251 ? -7.466 6.181 -15.768 1.00 93.31 251 PHE A N 1
ATOM 1959 C CA . PHE A 1 251 ? -7.227 7.603 -15.512 1.00 93.31 251 PHE A CA 1
ATOM 1960 C C . PHE A 1 251 ? -8.184 8.493 -16.300 1.00 93.31 251 PHE A C 1
ATOM 1962 O O . PHE A 1 251 ? -8.750 9.425 -15.729 1.00 93.31 251 PHE A O 1
ATOM 1969 N N . ASP A 1 252 ? -8.409 8.160 -17.569 1.00 94.56 252 ASP A N 1
ATOM 1970 C CA . ASP A 1 252 ? -9.355 8.860 -18.433 1.00 94.56 252 ASP A CA 1
ATOM 1971 C C . ASP A 1 252 ? -10.796 8.727 -17.910 1.00 94.56 252 ASP A C 1
ATOM 1973 O O . ASP A 1 252 ? -11.454 9.729 -17.630 1.00 94.56 252 ASP A O 1
ATOM 1977 N N . LEU A 1 253 ? -11.251 7.497 -17.633 1.00 95.06 253 LEU A N 1
ATOM 1978 C CA . LEU A 1 253 ? -12.607 7.229 -17.130 1.00 95.06 253 LEU A CA 1
ATOM 1979 C C . LEU A 1 253 ? -12.912 7.900 -15.787 1.00 95.06 253 LEU A C 1
ATOM 1981 O O . LEU A 1 253 ? -14.063 8.228 -15.502 1.00 95.06 253 LEU A O 1
ATOM 1985 N N . THR A 1 254 ? -11.904 8.051 -14.930 1.00 92.94 254 THR A N 1
ATOM 1986 C CA . THR A 1 254 ? -12.073 8.614 -13.582 1.00 92.94 254 THR A CA 1
ATOM 1987 C C . THR A 1 254 ? -11.759 10.106 -13.518 1.00 92.94 254 THR A C 1
ATOM 1989 O O . THR A 1 254 ? -11.925 10.711 -12.459 1.00 92.94 254 THR A O 1
ATOM 1992 N N . GLY A 1 255 ? -11.305 10.706 -14.626 1.00 91.62 255 GLY A N 1
ATOM 1993 C CA . GLY A 1 255 ? -10.832 12.089 -14.656 1.00 91.62 255 GLY A CA 1
ATOM 1994 C C . GLY A 1 255 ? -9.659 12.334 -13.703 1.00 91.62 255 GLY A C 1
ATOM 1995 O O . GLY A 1 255 ? -9.517 13.434 -13.165 1.00 91.62 255 GLY A O 1
ATOM 1996 N N . ASN A 1 256 ? -8.842 11.310 -13.437 1.00 89.88 256 ASN A N 1
ATOM 1997 C CA . ASN A 1 256 ? -7.760 11.401 -12.468 1.00 89.88 256 ASN A CA 1
ATOM 1998 C C . ASN A 1 256 ? -6.572 12.183 -13.051 1.00 89.88 256 ASN A C 1
ATOM 2000 O O . ASN A 1 256 ? -5.923 11.761 -14.007 1.00 89.88 256 ASN A O 1
ATOM 2004 N N . LEU A 1 257 ? -6.264 13.328 -12.440 1.00 88.88 257 LEU A N 1
ATOM 2005 C CA . LEU A 1 257 ? -5.203 14.236 -12.880 1.00 88.88 257 LEU A CA 1
ATOM 2006 C C . LEU A 1 257 ? -3.827 13.932 -12.266 1.00 88.88 257 LEU A C 1
ATOM 2008 O O . LEU A 1 257 ? -2.901 14.719 -12.455 1.00 88.88 257 LEU A O 1
ATOM 2012 N N . GLU A 1 258 ? -3.667 12.810 -11.562 1.00 85.88 258 GLU A N 1
ATOM 2013 C CA . GLU A 1 258 ? -2.420 12.426 -10.887 1.00 85.88 258 GLU A CA 1
ATOM 2014 C C . GLU A 1 258 ? -1.223 12.357 -11.858 1.00 85.88 258 GLU A C 1
ATOM 2016 O O . GLU A 1 258 ? -0.109 12.696 -11.478 1.00 85.88 258 GLU A O 1
ATOM 2021 N N . LEU A 1 259 ? -1.433 12.063 -13.149 1.00 84.06 259 LEU A N 1
ATOM 2022 C CA . LEU A 1 259 ? -0.364 12.112 -14.164 1.00 84.06 259 LEU A CA 1
ATOM 2023 C C . LEU A 1 259 ? 0.228 13.511 -14.395 1.00 84.06 259 LEU A C 1
ATOM 2025 O O . LEU A 1 259 ? 1.343 13.623 -14.896 1.00 84.06 259 LEU A O 1
ATOM 2029 N N . ARG A 1 260 ? -0.487 14.582 -14.033 1.00 83.75 260 ARG A N 1
ATOM 2030 C CA . ARG A 1 260 ? 0.026 15.962 -14.111 1.00 83.75 260 ARG A CA 1
ATOM 2031 C C . ARG A 1 260 ? 0.878 16.338 -12.898 1.00 83.75 260 ARG A C 1
ATOM 2033 O O . ARG A 1 260 ? 1.578 17.344 -12.942 1.00 83.75 260 ARG A O 1
ATOM 2040 N N . HIS A 1 261 ? 0.777 15.577 -11.810 1.00 79.62 261 HIS A N 1
ATOM 2041 C CA . HIS A 1 261 ? 1.473 15.829 -10.552 1.00 79.62 261 HIS A CA 1
ATOM 2042 C C . HIS A 1 261 ? 1.605 14.518 -9.759 1.00 79.62 261 HIS A C 1
ATOM 2044 O O . HIS A 1 261 ? 0.875 14.320 -8.784 1.00 79.62 261 HIS A O 1
ATOM 2050 N N . PRO A 1 262 ? 2.484 13.604 -10.202 1.00 77.44 262 PRO A N 1
ATOM 2051 C CA . PRO A 1 262 ? 2.499 12.235 -9.709 1.00 77.44 262 PRO A CA 1
ATOM 2052 C C . PRO A 1 262 ? 2.996 12.165 -8.264 1.00 77.44 262 PRO A C 1
ATOM 2054 O O . PRO A 1 262 ? 4.091 12.628 -7.946 1.00 77.44 262 PRO A O 1
ATOM 2057 N N . LYS A 1 263 ? 2.155 11.604 -7.390 1.00 78.12 263 LYS A N 1
ATOM 2058 C CA . LYS A 1 263 ? 2.418 11.379 -5.957 1.00 78.12 263 LYS A CA 1
ATOM 2059 C C . LYS A 1 263 ? 1.926 10.021 -5.464 1.00 78.12 263 LYS A C 1
ATOM 2061 O O . LYS A 1 263 ? 2.060 9.695 -4.283 1.00 78.12 263 LYS A O 1
ATOM 2066 N N . SER A 1 264 ? 1.220 9.273 -6.305 1.00 80.31 264 SER A N 1
ATOM 2067 C CA . SER A 1 264 ? 0.599 7.987 -5.967 1.00 80.31 264 SER A CA 1
ATOM 2068 C C . SER A 1 264 ? 0.485 7.058 -7.182 1.00 80.31 264 SER A C 1
ATOM 2070 O O . SER A 1 264 ? -0.345 6.149 -7.200 1.00 80.31 264 SER A O 1
ATOM 2072 N N . VAL A 1 265 ? 1.334 7.259 -8.194 1.00 88.38 265 VAL A N 1
ATOM 2073 C CA . VAL A 1 265 ? 1.467 6.343 -9.335 1.00 88.38 265 VAL A CA 1
ATOM 2074 C C . VAL A 1 265 ? 2.584 5.357 -9.028 1.00 88.38 265 VAL A C 1
ATOM 2076 O O . VAL A 1 265 ? 3.678 5.756 -8.648 1.00 88.38 265 VAL A O 1
ATOM 2079 N N . ASN A 1 266 ? 2.299 4.065 -9.167 1.00 91.38 266 ASN A N 1
ATOM 2080 C CA . ASN A 1 266 ? 3.252 3.005 -8.865 1.00 91.38 266 ASN A CA 1
ATOM 2081 C C . ASN A 1 266 ? 3.515 2.177 -10.123 1.00 91.38 266 ASN A C 1
ATOM 2083 O O . ASN A 1 266 ? 2.589 1.881 -10.876 1.00 91.38 266 ASN A O 1
ATOM 2087 N N . VAL A 1 267 ? 4.768 1.783 -10.320 1.00 91.25 267 VAL A N 1
ATOM 2088 C CA . VAL A 1 267 ? 5.214 0.918 -11.417 1.00 91.25 267 VAL A CA 1
ATOM 2089 C C . VAL A 1 267 ? 5.984 -0.238 -10.807 1.00 91.25 267 VAL A C 1
ATOM 2091 O O . VAL A 1 267 ? 6.782 -0.032 -9.899 1.00 91.25 267 VAL A O 1
ATOM 2094 N N . TRP A 1 268 ? 5.759 -1.457 -11.280 1.00 93.94 268 TRP A N 1
ATOM 2095 C CA . TRP A 1 268 ? 6.416 -2.635 -10.729 1.00 93.94 268 TRP A CA 1
ATOM 2096 C C . TRP A 1 268 ? 7.110 -3.446 -11.817 1.00 93.94 268 TRP A C 1
ATOM 2098 O O . TRP A 1 268 ? 6.735 -3.406 -12.988 1.00 93.94 268 TRP A O 1
ATOM 2108 N N . ARG A 1 269 ? 8.116 -4.214 -11.406 1.00 93.88 269 ARG A N 1
ATOM 2109 C CA . ARG A 1 269 ? 8.740 -5.265 -12.205 1.00 93.88 269 ARG A CA 1
ATOM 2110 C C . ARG A 1 269 ? 8.942 -6.486 -11.321 1.00 93.88 269 ARG A C 1
ATOM 2112 O O . ARG A 1 269 ? 9.527 -6.358 -10.253 1.00 93.88 269 ARG A O 1
ATOM 2119 N N . ALA A 1 270 ? 8.459 -7.655 -11.748 1.00 94.62 270 ALA A N 1
ATOM 2120 C CA . ALA A 1 270 ? 8.561 -8.888 -10.951 1.00 94.62 270 ALA A CA 1
ATOM 2121 C C . ALA A 1 270 ? 10.002 -9.383 -10.793 1.00 94.62 270 ALA A C 1
ATOM 2123 O O . ALA A 1 270 ? 10.310 -10.037 -9.802 1.00 94.62 270 ALA A O 1
ATOM 2124 N N . ASN A 1 271 ? 10.864 -9.094 -11.766 1.00 95.88 271 ASN A N 1
ATOM 2125 C CA . ASN A 1 271 ? 12.257 -9.499 -11.741 1.00 95.88 271 ASN A CA 1
ATOM 2126 C C . ASN A 1 271 ? 13.112 -8.500 -12.529 1.00 95.88 271 ASN A C 1
ATOM 2128 O O . ASN A 1 271 ? 12.948 -8.344 -13.739 1.00 95.88 271 ASN A O 1
ATOM 2132 N N . ILE A 1 272 ? 13.998 -7.787 -11.838 1.00 95.69 272 ILE A N 1
ATOM 2133 C CA . ILE A 1 272 ? 14.920 -6.828 -12.458 1.00 95.69 272 ILE A CA 1
ATOM 2134 C C . ILE A 1 272 ? 16.150 -7.502 -13.078 1.00 95.69 272 ILE A C 1
ATOM 2136 O O . ILE A 1 272 ? 16.899 -6.838 -13.782 1.00 95.69 272 ILE A O 1
ATOM 2140 N N . PHE A 1 273 ? 16.370 -8.793 -12.813 1.00 94.62 273 PHE A N 1
ATOM 2141 C CA . PHE A 1 273 ? 17.525 -9.561 -13.287 1.00 94.62 273 PHE A CA 1
ATOM 2142 C C . PHE A 1 273 ? 17.240 -10.396 -14.547 1.00 94.62 273 PHE A C 1
ATOM 2144 O O . PHE A 1 273 ? 18.136 -11.118 -14.985 1.00 94.62 273 PHE A O 1
ATOM 2151 N N . ASP A 1 274 ? 16.021 -10.306 -15.086 1.00 86.44 274 ASP A N 1
ATOM 2152 C CA . ASP A 1 274 ? 15.618 -10.908 -16.366 1.00 86.44 274 ASP A CA 1
ATOM 2153 C C . ASP A 1 274 ? 15.928 -9.994 -17.558 1.00 86.44 274 ASP A C 1
ATOM 2155 O O . ASP A 1 274 ? 15.676 -8.765 -17.445 1.00 86.44 274 ASP A O 1
#

Secondary structure (DSSP, 8-state):
--SSSHHHHHGGGSS--TTS-S---EEEEEEPTT--HHHHHT-SS--EEEEEEEE-TTSS--EEEEEEEEE--SHHHHSSS--EEEEEEEEE-GGGPPPEEEEEEE---STT-TTHHHHHHHHHHHHT-TT----EEEEEEETTEEEEEEEEEE--STTSSSS--S-TTT-EEEEE-STT-S--S-TTT---EEEEES-HHHHHHHH-HHHHHHHHHHHHHHHHHHHHHHHTT-GGGTS-HHHHHHHHHHHHHHT-GGGGS-SSEEEEES-TT-

Solvent-accessible surface area (backbone atoms only — not comparable to full-atom values): 15282 Å² total; per-residue (Å²): 143,91,82,79,65,67,66,64,61,56,66,71,71,71,85,69,69,90,80,62,78,81,58,73,25,36,36,39,38,38,51,43,89,94,56,50,71,65,69,42,73,73,31,56,78,55,74,40,55,25,38,41,35,37,45,28,51,79,56,40,63,67,44,76,48,58,30,32,36,23,27,32,74,68,77,54,44,79,41,94,58,64,22,36,34,38,35,39,78,58,70,42,45,71,53,68,43,72,66,24,35,46,35,29,36,43,37,47,72,59,84,93,33,74,54,50,62,34,52,48,31,50,49,23,49,74,69,63,26,76,66,50,49,60,52,45,67,26,39,37,26,48,70,85,42,78,72,51,65,28,30,41,26,58,34,86,40,58,98,32,57,24,45,77,59,96,40,70,91,41,26,42,33,32,31,32,34,63,85,79,80,59,39,81,57,39,89,88,74,52,53,46,48,43,79,64,23,66,54,63,74,60,44,28,73,75,62,33,65,69,51,40,52,50,50,52,54,40,48,32,52,53,50,47,51,47,53,51,23,52,77,67,77,40,41,73,82,78,47,64,57,68,50,52,51,33,48,52,50,41,32,63,77,60,67,52,63,48,86,81,59,40,72,83,45,72,52,74,40,60,49,56,87,112

Nearest PDB structures (foldseek):
  5jd9-assembly1_A  TM=7.040E-01  e=1.559E-08  Bacillus cereus ATCC 10987

Radius of gyration: 20.78 Å; Cα contacts (8 Å, |Δi|>4): 474; chains: 1; bounding box: 60×32×63 Å

Foldseek 3Di:
DPDPVVVVVVVVVPPDPPPLPDDAKAKEWEFPPPQDPVNQLVDQPDKTKTWIWIRLSNLDDTDTAIKIKHWDDDVQSVDPQTKMKIFGPAFDQRSNHDTWGIKIWAPLPPPPRLCLLQVLLVLLVVLVAPQRKHWGWYWYHYNNHTRGITTMIWDPACNTSRHDAPDLLFKWKKFQAPPVPFLPQDPPPRGSIDTPPDDLVVSCVVPNDVSSVVSSVLVSVLVVVCVVCVVVVNNVVNDDPSNVVSVVVSCVVSVPPCVVPPDGDMDMDNGSPD

Mean predicted aligned error: 7.27 Å

pLDDT: mean 87.76, std 15.68, range [37.75, 98.75]